Protein AF-A0A2N9GVS9-F1 (afdb_monomer)

Nearest PDB structures (foldseek):
  5kky-assembly1_B  TM=5.068E-01  e=8.838E-03  Streptococcus pneumoniae
  6ffy-assembly1_A-2  TM=4.088E-01  e=2.021E-02  Mus musculus
  6xn2-assembly2_B  TM=6.203E-01  e=4.981E-01  Xanthomonas citri pv. citri str. 306
  6fg9-assembly1_B  TM=3.687E-01  e=3.957E-02  Mus musculus
  3ol2-assembly1_A-2  TM=4.783E-01  e=5.655E+00  Homo sapiens

InterPro domains:
  IPR006527 F-box associated beta-propeller, type 1 [PF07734] (40-256)
  IPR017451 F-box associated beta-propeller domain [TIGR01640] (38-235)
  IPR050796 SCF complex F-box component [PTHR31672] (37-245)

Secondary structure (DSSP, 8-state):
--PPPP-----------HHHHHHHHHHS-TTTTTTTT-----PPPPPSS--SSS-EEEEEEEESSSTTEEEEEEEEEEE-STT-EEEEEEEEETTTTEEEEE---B--SS----EEEE--SPPEEETTEEEEEEEESS-EEEEEEETTT--EEEEEPPTTGGG--EEEEEEEEETTEEEEEEEEESSTT--SEEEEEEEESSTT-GGGEEEEEEEES--SEEEEE-TTS-EEEESSSEEEE-TTT--EEE-S-S--TTGGGTTT-------------

Solvent-accessible surface area (backbone atoms only — not comparable to full-atom values): 17073 Å² total; per-residue (Å²): 143,81,87,79,83,82,80,83,79,82,81,83,81,88,73,78,60,68,67,61,56,46,56,55,42,67,69,38,62,80,75,59,54,77,54,75,82,66,87,81,86,80,87,76,75,88,70,92,73,82,78,88,56,95,60,60,43,64,33,70,44,75,31,73,87,67,84,65,33,46,35,35,43,37,40,36,62,42,78,76,58,95,93,44,47,35,62,48,39,34,40,34,34,59,90,75,68,42,71,44,81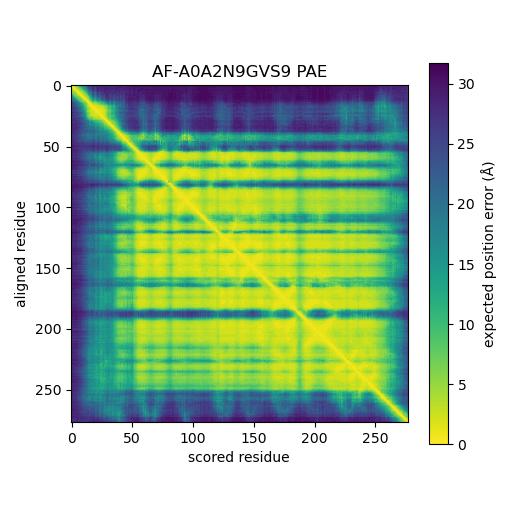,49,82,90,57,63,80,61,100,59,90,62,79,56,42,58,46,71,55,82,49,64,47,29,69,52,100,68,21,38,35,38,53,31,26,29,92,88,52,65,32,31,46,31,36,32,63,79,82,69,45,41,38,74,32,69,54,55,88,65,54,90,75,57,69,56,85,46,61,40,56,44,64,46,85,91,25,56,24,42,39,32,37,26,60,70,54,98,83,58,82,45,16,26,40,37,40,35,39,31,75,40,89,84,41,58,89,37,47,43,80,49,79,40,82,40,70,58,69,74,44,78,41,46,57,43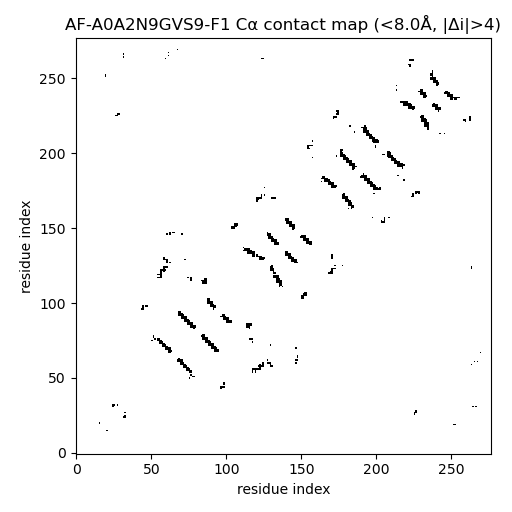,91,88,47,26,35,36,35,29,48,98,52,34,28,42,32,31,78,87,81,70,46,70,45,78,49,97,54,91,79,62,83,71,44,72,78,51,64,78,78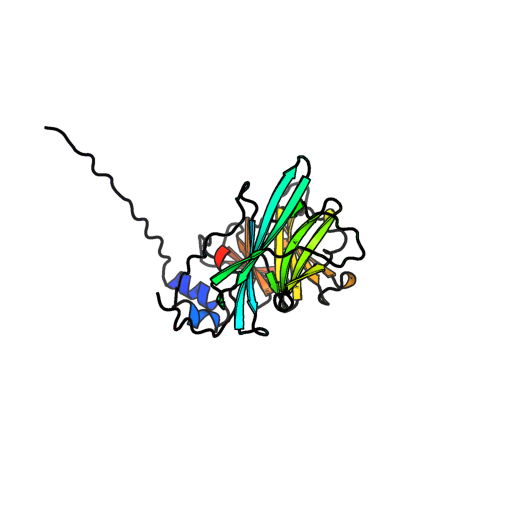,73,92,75,87,78,73,96,71,84,80,84,130

Sequence (277 aa):
MSHPREKSILFLSEHLPYDVVFDILTLLPVKSLIRFSIRKFKLLPPHHLTDVFDHVALGLAYNSQNNNDFKILRLTLVWEEEPRVSVEAEVYTLSTDSWRRVVISVESEHDIGSINYIYRSSCLFFNGALHFIVACWAYYFILSFDVNDERFREIMLPPNYLDEVGYSEHLVMIKGSLALIIFGKDDYYGITGVCKIWVMREYGVVESWTKTCVTTDWVREFYGCIDNGELLIKTTRLVSFDPESLKENVLAIEDAKWVGYTANSMESLVLLDEISL

Structure (mmCIF, N/CA/C/O backbone):
data_AF-A0A2N9GVS9-F1
#
_entry.id   AF-A0A2N9GVS9-F1
#
loop_
_atom_site.group_PDB
_atom_site.id
_atom_site.type_symbol
_atom_site.label_atom_id
_atom_site.label_alt_id
_atom_site.label_comp_id
_atom_site.label_asym_id
_atom_site.label_entity_id
_atom_site.label_seq_id
_atom_site.pdbx_PDB_ins_code
_atom_site.Cartn_x
_atom_site.Cartn_y
_atom_site.Cartn_z
_atom_site.occupancy
_atom_site.B_iso_or_equiv
_atom_site.auth_seq_id
_atom_site.auth_comp_id
_atom_site.auth_asym_id
_atom_site.auth_atom_id
_atom_site.pdbx_PDB_model_num
ATOM 1 N N . MET A 1 1 ? -56.940 22.238 -20.168 1.00 41.50 1 MET A N 1
ATOM 2 C CA . MET A 1 1 ? -55.652 22.224 -20.890 1.00 41.50 1 MET A CA 1
ATOM 3 C C . MET A 1 1 ? -54.570 22.674 -19.929 1.00 41.50 1 MET A C 1
ATOM 5 O O . MET A 1 1 ? -54.510 23.850 -19.605 1.00 41.50 1 MET A O 1
ATOM 9 N N . SER A 1 2 ? -53.780 21.729 -19.434 1.00 32.22 2 SER A N 1
ATOM 10 C CA . SER A 1 2 ? -52.546 21.962 -18.680 1.00 32.22 2 SER A CA 1
ATOM 11 C C . SER A 1 2 ? -51.790 20.630 -18.642 1.00 32.22 2 SER A C 1
ATOM 13 O O . SER A 1 2 ? -52.327 19.620 -18.199 1.00 32.22 2 SER A O 1
ATOM 15 N N . HIS A 1 3 ? -50.586 20.603 -19.212 1.00 35.88 3 HIS A N 1
ATOM 16 C CA . HIS A 1 3 ? -49.693 19.441 -19.192 1.00 35.88 3 HIS A CA 1
ATOM 17 C C . HIS A 1 3 ? -49.111 19.211 -17.792 1.00 35.88 3 HIS A C 1
ATOM 19 O O . HIS A 1 3 ? -48.685 20.179 -17.157 1.00 35.88 3 HIS A O 1
ATOM 25 N N . PRO A 1 4 ? -48.906 17.949 -17.389 1.00 31.22 4 PRO A N 1
ATOM 26 C CA . PRO A 1 4 ? -47.805 17.578 -16.518 1.00 31.22 4 PRO A CA 1
ATOM 27 C C . PRO A 1 4 ? -46.678 16.941 -17.343 1.00 31.22 4 PRO A C 1
ATOM 29 O O . PRO A 1 4 ? -46.905 16.081 -18.188 1.00 31.22 4 PRO A O 1
ATOM 32 N N . ARG A 1 5 ? -45.454 17.404 -17.085 1.00 33.69 5 ARG A N 1
ATOM 33 C CA . ARG A 1 5 ? -44.193 16.903 -17.644 1.00 33.69 5 ARG A CA 1
ATOM 34 C C . ARG A 1 5 ? -43.973 15.443 -17.238 1.00 33.69 5 ARG A C 1
ATOM 36 O O . ARG A 1 5 ? -43.877 15.161 -16.045 1.00 33.69 5 ARG A O 1
ATOM 43 N N . GLU A 1 6 ? -43.798 14.554 -18.209 1.00 30.75 6 GLU A N 1
ATOM 44 C CA . GLU A 1 6 ? -43.157 13.261 -17.976 1.00 30.75 6 GLU A CA 1
ATOM 45 C C . GLU A 1 6 ? -41.668 13.494 -17.686 1.00 30.75 6 GLU A C 1
ATOM 47 O O . GLU A 1 6 ? -40.930 14.044 -18.503 1.00 30.75 6 GLU A O 1
ATOM 52 N N . LYS A 1 7 ? -41.226 13.109 -16.485 1.00 30.88 7 LYS A N 1
ATOM 53 C CA . LYS A 1 7 ? -39.807 12.912 -16.186 1.00 30.88 7 LYS A CA 1
ATOM 54 C C . LYS A 1 7 ? -39.431 11.521 -16.685 1.00 30.88 7 LYS A C 1
ATOM 56 O O . LYS A 1 7 ? -39.772 10.525 -16.057 1.00 30.88 7 LYS A O 1
ATOM 61 N N . SER A 1 8 ? -38.720 11.467 -17.801 1.00 27.22 8 SER A N 1
ATOM 62 C CA . SER A 1 8 ? -38.015 10.277 -18.267 1.00 27.22 8 SER A CA 1
ATOM 63 C C . SER A 1 8 ? -36.889 9.929 -17.285 1.00 27.22 8 SER A C 1
ATOM 65 O O . SER A 1 8 ? -35.884 10.635 -17.209 1.00 27.22 8 SER A O 1
ATOM 67 N N . ILE A 1 9 ? -37.073 8.853 -16.516 1.00 28.16 9 ILE A N 1
ATOM 68 C CA . ILE A 1 9 ? -36.012 8.197 -15.745 1.00 28.16 9 ILE A CA 1
ATOM 69 C C . ILE A 1 9 ? -35.284 7.270 -16.722 1.00 28.16 9 ILE A C 1
ATOM 71 O O . ILE A 1 9 ? -35.801 6.219 -17.094 1.00 28.16 9 ILE A O 1
ATOM 75 N N . LEU A 1 10 ? -34.105 7.688 -17.179 1.00 26.48 10 LEU A N 1
ATOM 76 C CA . LEU A 1 10 ? -33.179 6.826 -17.908 1.00 26.48 10 LEU A CA 1
ATOM 77 C C . LEU A 1 10 ? -32.524 5.873 -16.899 1.00 26.48 10 LEU A C 1
ATOM 79 O O . LEU A 1 10 ? -31.688 6.290 -16.103 1.00 26.48 10 LEU A O 1
ATOM 83 N N . PHE A 1 11 ? -32.912 4.599 -16.929 1.00 27.61 11 PHE A N 1
ATOM 84 C CA . PHE A 1 11 ? -32.113 3.517 -16.359 1.00 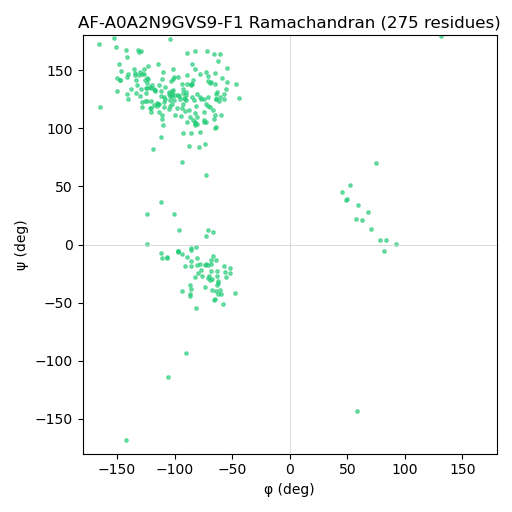27.61 11 PHE A CA 1
ATOM 85 C C . PHE A 1 11 ? -31.016 3.159 -17.370 1.00 27.61 11 PHE A C 1
ATOM 87 O O . PHE A 1 11 ? -31.310 2.608 -18.428 1.00 27.61 11 PHE A O 1
ATOM 94 N N . LEU A 1 12 ? -29.758 3.479 -17.063 1.00 26.52 12 LEU A N 1
ATOM 95 C CA . LEU A 1 12 ? -28.601 2.908 -17.755 1.00 26.52 12 LEU A CA 1
ATOM 96 C C . LEU A 1 12 ? -28.287 1.555 -17.106 1.00 26.52 12 LEU A C 1
ATOM 98 O O . LEU A 1 12 ? -27.806 1.498 -15.976 1.00 26.52 12 LEU A O 1
ATOM 102 N N . SER A 1 13 ? -28.591 0.459 -17.804 1.00 33.12 13 SER A N 1
ATOM 103 C CA . SER A 1 13 ? -28.074 -0.868 -17.471 1.00 33.12 13 SER A CA 1
ATOM 104 C C . SER A 1 13 ? -26.702 -1.046 -18.127 1.00 33.12 13 SER A C 1
ATOM 106 O O . SER A 1 13 ? -26.609 -1.415 -19.296 1.00 33.12 13 SER A O 1
ATOM 108 N N . GLU A 1 14 ? -25.628 -0.794 -17.385 1.00 37.16 14 GLU A N 1
ATOM 109 C CA . GLU A 1 14 ? -24.269 -1.161 -17.799 1.00 37.16 14 GLU A CA 1
ATOM 110 C C . GLU A 1 14 ? -23.984 -2.593 -17.337 1.00 37.16 14 GLU A C 1
ATOM 112 O O . GLU A 1 14 ? -23.485 -2.823 -16.239 1.00 37.16 14 GLU A O 1
ATOM 117 N N . HIS A 1 15 ? -24.394 -3.590 -18.119 1.00 41.56 15 HIS A N 1
ATOM 118 C CA . HIS A 1 15 ? -23.953 -4.972 -17.909 1.00 41.56 15 HIS A CA 1
ATOM 119 C C . HIS A 1 15 ? -23.003 -5.337 -19.048 1.00 41.56 15 HIS A C 1
ATOM 121 O O . HIS A 1 15 ? -23.363 -5.219 -20.219 1.00 41.56 15 HIS A O 1
ATOM 127 N N . LEU A 1 16 ? -21.780 -5.730 -18.687 1.00 42.22 16 LEU A N 1
ATOM 128 C CA . LEU A 1 16 ? -20.757 -6.171 -19.632 1.00 42.22 16 LEU A CA 1
ATOM 129 C C . LEU A 1 16 ? -21.191 -7.466 -20.340 1.00 42.22 16 LEU A C 1
ATOM 131 O O . LEU A 1 16 ? -21.860 -8.301 -19.721 1.00 42.22 16 LEU A O 1
ATOM 135 N N . PRO A 1 17 ? -20.787 -7.660 -21.606 1.00 43.38 17 PRO A N 1
ATOM 136 C CA . PRO A 1 17 ? -20.938 -8.932 -22.302 1.00 43.38 17 PRO A CA 1
ATOM 137 C C . PRO A 1 17 ? -20.312 -10.101 -21.511 1.00 43.38 17 PRO A C 1
ATOM 139 O O . PRO A 1 17 ? -19.270 -9.957 -20.869 1.00 43.38 17 PRO A O 1
ATOM 142 N N . TYR A 1 18 ? -20.986 -11.255 -21.509 1.00 38.25 18 TYR A N 1
ATOM 143 C CA . TYR A 1 18 ? -20.643 -12.424 -20.682 1.00 38.25 18 TYR A CA 1
ATOM 144 C C . TYR A 1 18 ? -19.262 -13.022 -20.978 1.00 38.25 18 TYR A C 1
ATOM 146 O O . TYR A 1 18 ? -18.617 -13.542 -20.074 1.00 38.25 18 TYR A O 1
ATOM 154 N N . ASP A 1 19 ? -18.828 -12.956 -22.230 1.00 37.94 19 ASP A N 1
ATOM 155 C CA . ASP A 1 19 ? -17.512 -13.363 -22.724 1.00 37.94 19 ASP A CA 1
ATOM 156 C C . ASP A 1 19 ? -16.388 -12.542 -22.087 1.00 37.94 19 ASP A C 1
ATOM 158 O O . ASP A 1 19 ? -15.414 -13.102 -21.594 1.00 37.94 19 ASP A O 1
ATOM 162 N N . VAL A 1 20 ? -16.587 -11.230 -21.964 1.00 43.22 20 VAL A N 1
ATOM 163 C CA . VAL A 1 20 ? -15.629 -10.327 -21.315 1.00 43.22 20 VAL A CA 1
ATOM 164 C C . VAL A 1 20 ? -15.501 -10.665 -19.828 1.00 43.22 20 VAL A C 1
ATOM 166 O O . VAL A 1 20 ? -14.394 -10.818 -19.316 1.00 43.22 20 VAL A O 1
ATOM 169 N N . VAL A 1 21 ? -16.635 -10.846 -19.138 1.00 42.97 21 VAL A N 1
ATOM 170 C CA . VAL A 1 21 ? -16.684 -11.258 -17.720 1.00 42.97 21 VAL A CA 1
ATOM 171 C C . VAL A 1 21 ? -16.015 -12.618 -17.513 1.00 42.97 21 VAL A C 1
ATOM 173 O O . VAL A 1 21 ? -15.322 -12.815 -16.519 1.00 42.97 21 VAL A O 1
ATOM 176 N N . PHE A 1 22 ? -16.199 -13.550 -18.443 1.00 40.62 22 PHE A N 1
ATOM 177 C CA . PHE A 1 22 ? -15.591 -14.872 -18.380 1.00 40.62 22 PHE A CA 1
ATOM 178 C C . PHE A 1 22 ? -14.065 -14.798 -18.504 1.00 40.62 22 PHE A C 1
ATOM 180 O O . PHE A 1 22 ? -13.373 -15.338 -17.643 1.00 40.62 22 PHE A O 1
ATOM 187 N N . ASP A 1 23 ? -13.542 -14.050 -19.477 1.00 43.09 23 ASP A N 1
ATOM 188 C CA . ASP A 1 23 ? -12.097 -13.878 -19.675 1.00 43.09 23 ASP A CA 1
ATOM 189 C C . ASP A 1 23 ? -11.422 -13.252 -18.442 1.00 43.09 23 ASP A C 1
ATOM 191 O O . ASP A 1 23 ? -10.398 -13.743 -17.969 1.00 43.09 23 ASP A O 1
ATOM 195 N N . ILE A 1 24 ? -12.051 -12.242 -17.834 1.00 47.16 24 ILE A N 1
ATOM 196 C CA . ILE A 1 24 ? -11.606 -11.626 -16.572 1.00 47.16 24 ILE A CA 1
ATOM 197 C C . ILE A 1 24 ? -11.523 -12.653 -15.449 1.00 47.16 24 ILE A C 1
ATOM 199 O O . ILE A 1 24 ? -10.525 -12.732 -14.735 1.00 47.16 24 ILE A O 1
ATOM 203 N N . LEU A 1 25 ? -12.599 -13.415 -15.256 1.00 42.94 25 LEU A N 1
ATOM 204 C CA . LEU A 1 25 ? -12.673 -14.359 -14.154 1.00 42.94 25 LEU A CA 1
ATOM 205 C C . LEU A 1 25 ? -11.666 -15.502 -14.343 1.00 42.94 25 LEU A C 1
ATOM 207 O O . LEU A 1 25 ? -11.147 -16.007 -13.355 1.00 42.94 25 LEU A O 1
ATOM 211 N N . THR A 1 26 ? -11.328 -15.862 -15.585 1.00 42.22 26 THR A N 1
ATOM 212 C CA . THR A 1 26 ? -10.288 -16.861 -15.887 1.00 42.22 26 THR A CA 1
ATOM 213 C C . THR A 1 26 ? -8.853 -16.385 -15.667 1.00 42.22 26 THR A C 1
ATOM 215 O O . THR A 1 26 ? -7.964 -17.226 -15.542 1.00 42.22 26 THR A O 1
ATOM 218 N N . LEU A 1 27 ? -8.620 -15.071 -15.582 1.00 42.88 27 LEU A N 1
ATOM 219 C CA . LEU A 1 27 ? -7.319 -14.483 -15.234 1.00 42.88 27 LEU A CA 1
ATOM 220 C C . LEU A 1 27 ? -7.104 -14.366 -13.719 1.00 42.88 27 LEU A C 1
ATOM 222 O O . LEU A 1 27 ? -5.980 -14.157 -13.268 1.00 42.88 27 LEU A O 1
ATOM 226 N N . LEU A 1 28 ? -8.170 -14.507 -12.930 1.00 42.25 28 LEU A N 1
ATOM 227 C CA . LEU A 1 28 ? -8.081 -14.651 -11.483 1.00 42.25 28 LEU A CA 1
ATOM 228 C C . LEU A 1 28 ? -7.775 -16.119 -11.138 1.00 42.25 28 LEU A C 1
ATOM 230 O O . LEU A 1 28 ? -8.196 -17.018 -11.874 1.00 42.25 28 LEU A O 1
ATOM 234 N N . PRO A 1 29 ? -7.095 -16.408 -10.013 1.00 44.28 29 PRO A N 1
ATOM 235 C CA . PRO A 1 29 ? -6.919 -17.779 -9.544 1.00 44.28 29 PRO A CA 1
ATOM 236 C C . PRO A 1 29 ? -8.244 -18.549 -9.588 1.00 44.28 29 PRO A C 1
ATOM 238 O O . PRO A 1 29 ? -9.285 -18.032 -9.187 1.00 44.28 29 PRO A O 1
ATOM 241 N N . VAL A 1 30 ? -8.214 -19.811 -10.033 1.00 35.88 30 VAL A N 1
ATOM 242 C CA . VAL A 1 30 ? -9.394 -20.684 -10.260 1.00 35.88 30 VAL A CA 1
ATOM 243 C C . VAL A 1 30 ? -10.340 -20.771 -9.044 1.00 35.88 30 VAL A C 1
ATOM 245 O O . VAL A 1 30 ? -11.521 -21.088 -9.174 1.00 35.88 30 VAL A O 1
ATOM 248 N N . LYS A 1 31 ? -9.852 -20.438 -7.847 1.00 36.09 31 LYS A N 1
ATOM 249 C CA . LYS A 1 31 ? -10.633 -20.367 -6.607 1.00 36.09 31 LYS A CA 1
ATOM 250 C C . LYS A 1 31 ? -11.466 -19.082 -6.452 1.00 36.09 31 LYS A C 1
ATOM 252 O O . LYS A 1 31 ? -12.515 -19.128 -5.810 1.00 36.09 31 LYS A O 1
ATOM 257 N N . SER A 1 32 ? -11.084 -17.976 -7.094 1.00 35.25 32 SER A N 1
ATOM 258 C CA . SER A 1 32 ? -11.844 -16.714 -7.145 1.00 35.25 32 SER A CA 1
ATOM 259 C C . SER A 1 32 ? -13.107 -16.818 -8.018 1.00 35.25 32 SER A C 1
ATOM 261 O O . SER A 1 32 ? -14.123 -16.183 -7.730 1.00 35.25 32 SER A O 1
ATOM 263 N N . LEU A 1 33 ? -13.083 -17.685 -9.038 1.00 34.69 33 LEU A N 1
ATOM 264 C CA . LEU A 1 33 ? -14.179 -17.943 -9.987 1.00 34.69 33 LEU A CA 1
ATOM 265 C C . LEU A 1 33 ? -15.444 -18.534 -9.347 1.00 34.69 33 LEU A C 1
ATOM 267 O O . LEU A 1 33 ? -16.558 -18.199 -9.746 1.00 34.69 33 LEU A O 1
ATOM 271 N N . ILE A 1 34 ? -15.300 -19.382 -8.325 1.00 35.22 34 ILE A N 1
ATOM 272 C CA . ILE A 1 34 ? -16.440 -20.059 -7.678 1.00 35.22 34 ILE A CA 1
ATOM 273 C C . ILE A 1 34 ? -17.271 -19.077 -6.822 1.00 35.22 34 ILE A C 1
ATOM 275 O O . ILE A 1 34 ? -18.432 -19.343 -6.511 1.00 35.22 34 ILE A O 1
ATOM 279 N N . ARG A 1 35 ? -16.726 -17.900 -6.478 1.00 37.47 35 ARG A N 1
ATOM 280 C CA . ARG A 1 35 ? -17.302 -16.997 -5.466 1.00 37.47 35 ARG A CA 1
ATOM 281 C C . ARG A 1 35 ? -17.968 -15.732 -6.016 1.00 37.47 35 ARG A C 1
ATOM 283 O O . ARG A 1 35 ? -18.716 -15.085 -5.286 1.00 37.47 35 ARG A O 1
ATOM 290 N N . PHE A 1 36 ? -17.792 -15.415 -7.301 1.00 37.41 36 PHE A N 1
ATOM 291 C CA . PHE A 1 36 ? -18.414 -14.235 -7.929 1.00 37.41 36 PHE A CA 1
ATOM 292 C C . PHE A 1 36 ? -19.955 -14.315 -8.019 1.00 37.41 36 PHE A C 1
ATOM 294 O O . PHE A 1 36 ? -20.619 -13.320 -8.306 1.00 37.41 36 PHE A O 1
ATOM 301 N N . SER A 1 37 ? -20.537 -15.486 -7.729 1.00 38.50 37 SER A N 1
ATOM 302 C CA . SER A 1 37 ? -21.985 -15.737 -7.781 1.00 38.50 37 SER A CA 1
ATOM 303 C C . SER A 1 37 ? -22.756 -15.359 -6.504 1.00 38.50 37 SER A C 1
ATOM 305 O O . SER A 1 37 ? -23.980 -15.455 -6.499 1.00 38.50 37 SER A O 1
ATOM 307 N N . ILE A 1 38 ? -22.096 -14.904 -5.426 1.00 42.09 38 ILE A N 1
ATOM 308 C CA . ILE A 1 38 ? -22.776 -14.495 -4.180 1.00 42.09 38 ILE A CA 1
ATOM 309 C C . ILE A 1 38 ? -22.486 -13.018 -3.896 1.00 42.09 38 ILE A C 1
ATOM 311 O O . ILE A 1 38 ? -21.615 -12.668 -3.103 1.00 42.09 38 ILE A O 1
ATOM 315 N N . ARG A 1 39 ? -23.235 -12.120 -4.541 1.00 46.75 39 ARG A N 1
ATOM 316 C CA . ARG A 1 39 ? -23.214 -10.686 -4.213 1.00 46.75 39 ARG A CA 1
ATOM 317 C C . ARG A 1 39 ? -24.069 -10.423 -2.967 1.00 46.75 39 ARG A C 1
ATOM 319 O O . ARG A 1 39 ? -25.240 -10.074 -3.085 1.00 46.75 39 ARG A O 1
ATOM 326 N N . LYS A 1 40 ? -23.503 -10.606 -1.771 1.00 49.03 40 LYS A N 1
ATOM 327 C CA . LYS A 1 40 ? -24.072 -10.069 -0.520 1.00 49.03 40 LYS A CA 1
ATOM 328 C C . LYS A 1 40 ? -23.412 -8.715 -0.240 1.00 49.03 40 LYS A C 1
ATOM 330 O O . LYS A 1 40 ? -22.201 -8.649 -0.062 1.00 49.03 40 LYS A O 1
ATOM 335 N N . PHE A 1 41 ? -24.204 -7.646 -0.217 1.00 52.50 41 PHE A N 1
ATOM 336 C CA . PHE A 1 41 ? -23.753 -6.304 0.155 1.00 52.50 41 PHE A CA 1
ATOM 337 C C . PHE A 1 41 ? -24.202 -6.012 1.588 1.00 52.50 41 PHE A C 1
ATOM 339 O O . PHE A 1 41 ? -25.376 -6.198 1.904 1.00 52.50 41 PHE A O 1
ATOM 346 N N . LYS A 1 42 ? -23.285 -5.555 2.447 1.00 54.09 42 LYS A N 1
ATOM 347 C CA . LYS A 1 42 ? -23.600 -5.071 3.797 1.00 54.09 42 LYS A CA 1
ATOM 348 C C . LYS A 1 42 ? -23.359 -3.566 3.852 1.00 54.09 42 LYS A C 1
ATOM 350 O O . LYS A 1 42 ? -22.278 -3.106 3.493 1.00 54.09 42 LYS A O 1
ATOM 355 N N . LEU A 1 43 ? -24.362 -2.816 4.304 1.00 64.31 43 LEU A N 1
ATOM 356 C CA . LEU A 1 43 ? -24.180 -1.415 4.665 1.00 64.31 43 LEU A CA 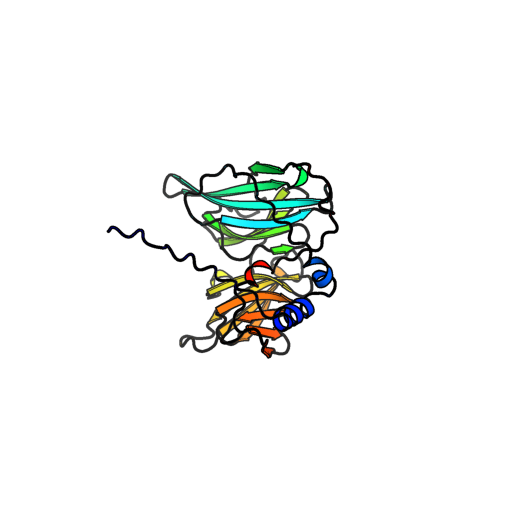1
ATOM 357 C C . LEU A 1 43 ? -23.514 -1.365 6.043 1.00 64.31 43 LEU A C 1
ATOM 359 O O . LEU A 1 43 ? -23.996 -2.002 6.978 1.00 64.31 43 LEU A O 1
ATOM 363 N N . LEU A 1 44 ? -22.400 -0.645 6.154 1.00 66.06 44 LEU A N 1
ATOM 364 C CA . LEU A 1 44 ? -21.711 -0.467 7.430 1.00 66.06 44 LEU A CA 1
ATOM 365 C C . LEU A 1 44 ? -22.442 0.583 8.282 1.00 66.06 44 LEU A C 1
ATOM 367 O O . LEU A 1 44 ? -22.994 1.536 7.720 1.00 66.06 44 LEU A O 1
ATOM 371 N N . PRO A 1 45 ? -22.446 0.441 9.620 1.00 63.53 45 PRO A N 1
ATOM 372 C CA . PRO A 1 45 ? -23.007 1.455 10.500 1.00 63.53 45 PRO A CA 1
ATOM 373 C C . PRO A 1 45 ? -22.246 2.787 10.363 1.00 63.53 45 PRO A C 1
ATOM 375 O O . PRO A 1 45 ? -21.079 2.791 9.946 1.00 63.53 45 PRO A O 1
ATOM 378 N N . PRO A 1 46 ? -22.881 3.917 10.732 1.00 63.16 46 PRO A N 1
ATOM 379 C CA . PRO A 1 46 ? -22.218 5.216 10.763 1.00 63.16 46 PRO A CA 1
ATOM 380 C C . PRO A 1 46 ? -20.965 5.159 11.646 1.00 63.16 46 PRO A C 1
ATOM 382 O O . PRO A 1 46 ? -21.006 4.613 12.749 1.00 63.16 46 PRO A O 1
ATOM 385 N N . HIS A 1 47 ? -19.860 5.711 11.155 1.00 64.12 47 HIS A N 1
ATOM 386 C CA . HIS A 1 47 ? -18.619 5.858 11.916 1.00 64.12 47 HIS A CA 1
ATOM 387 C C . HIS A 1 47 ? -18.677 7.113 12.803 1.00 64.12 47 HIS A C 1
ATOM 389 O O . HIS A 1 47 ? -19.580 7.942 12.661 1.00 64.12 47 HIS A O 1
ATOM 395 N N . HIS A 1 48 ? -17.747 7.248 13.751 1.00 57.47 48 HIS A N 1
ATOM 396 C CA . HIS A 1 48 ? -17.829 8.287 14.783 1.00 57.47 48 HIS A CA 1
ATOM 397 C C . HIS A 1 48 ? -17.167 9.613 14.390 1.00 57.47 48 HIS A C 1
ATOM 399 O O . HIS A 1 48 ? -17.332 10.603 15.102 1.00 57.47 48 HIS A O 1
ATOM 405 N N . LEU A 1 49 ? -16.416 9.642 13.287 1.00 58.47 49 LEU A N 1
ATOM 406 C CA . LEU A 1 49 ? -15.653 10.811 12.856 1.00 58.47 49 LEU A CA 1
ATOM 407 C C . LEU A 1 49 ? -16.414 11.629 11.812 1.00 58.47 49 LEU A C 1
ATOM 409 O O . LEU A 1 49 ? -16.884 11.103 10.810 1.00 58.47 49 LEU A O 1
ATOM 413 N N . THR A 1 50 ? -16.532 12.936 12.042 1.00 51.94 50 THR A N 1
ATOM 414 C CA . THR A 1 50 ? -17.070 13.877 11.056 1.00 51.94 50 THR A CA 1
ATOM 415 C C . THR A 1 50 ? -16.036 14.113 9.959 1.00 51.94 50 THR A C 1
ATOM 417 O O . THR A 1 50 ? -14.989 14.700 10.228 1.00 51.94 50 THR A O 1
ATOM 420 N N . ASP A 1 51 ? -16.333 13.677 8.732 1.00 52.28 51 ASP A N 1
ATOM 421 C CA . ASP A 1 51 ? -15.512 13.947 7.547 1.00 52.28 51 ASP A CA 1
ATOM 422 C C . ASP A 1 51 ? -15.495 15.451 7.250 1.00 52.28 51 ASP A C 1
ATOM 424 O O . ASP A 1 51 ? -16.445 16.009 6.701 1.00 52.28 51 ASP A O 1
ATOM 428 N N . VAL A 1 52 ? -14.411 16.129 7.630 1.00 48.44 52 VAL A N 1
ATOM 429 C CA . VAL A 1 52 ? -14.189 17.532 7.245 1.00 48.44 52 VAL A CA 1
ATOM 430 C C . VAL A 1 52 ? -13.517 17.609 5.857 1.00 48.44 52 VAL A C 1
ATOM 432 O O . VAL A 1 52 ? -13.632 18.632 5.188 1.00 48.44 52 VAL A O 1
ATOM 435 N N . PHE A 1 53 ? -12.896 16.513 5.377 1.00 53.31 53 PHE A N 1
ATOM 436 C CA . PHE A 1 53 ? -12.328 16.348 4.025 1.00 53.31 53 PHE A CA 1
ATOM 437 C C . PHE A 1 53 ? -12.405 14.894 3.504 1.00 53.31 53 PHE A C 1
ATOM 439 O O . PHE A 1 53 ? -12.353 13.950 4.283 1.00 53.31 53 PHE A O 1
ATOM 446 N N . ASP A 1 54 ? -12.396 14.722 2.172 1.00 55.59 54 ASP A N 1
ATOM 447 C CA . ASP A 1 54 ? -12.427 13.445 1.419 1.00 55.59 54 ASP A CA 1
ATOM 448 C C . ASP A 1 54 ? -11.169 12.537 1.566 1.00 55.59 54 ASP A C 1
ATOM 450 O O . ASP A 1 54 ? -10.982 11.585 0.795 1.00 55.59 54 ASP A O 1
ATOM 454 N N . HIS A 1 55 ? -10.248 12.814 2.497 1.00 71.44 55 HIS A N 1
ATOM 455 C CA . HIS A 1 55 ? -8.973 12.087 2.624 1.00 71.44 55 HIS A CA 1
ATOM 456 C C . HIS A 1 55 ? -9.063 10.931 3.627 1.00 71.44 55 HIS A C 1
ATOM 458 O O . HIS A 1 55 ? -8.490 10.963 4.716 1.00 71.44 55 HIS A O 1
ATOM 464 N N . VAL A 1 56 ? -9.786 9.894 3.210 1.00 79.50 56 VAL A N 1
ATOM 465 C CA . VAL A 1 56 ? -9.951 8.633 3.938 1.00 79.50 56 VAL A CA 1
ATOM 466 C C . VAL A 1 56 ? -9.170 7.533 3.225 1.00 79.50 56 VAL A C 1
ATOM 468 O O . VAL A 1 56 ? -9.255 7.405 2.003 1.00 79.50 56 VAL A O 1
ATOM 471 N N . ALA A 1 57 ? -8.451 6.712 3.987 1.00 85.62 57 ALA A N 1
ATOM 472 C CA . ALA A 1 57 ? -7.918 5.444 3.502 1.00 85.62 57 ALA A CA 1
ATOM 473 C C . ALA A 1 57 ? -8.594 4.282 4.231 1.00 85.62 57 ALA A C 1
ATOM 475 O O . ALA A 1 57 ? -8.800 4.322 5.445 1.00 85.62 57 ALA A O 1
ATOM 476 N N . LEU A 1 58 ? -8.948 3.245 3.474 1.00 86.88 58 LEU A N 1
ATOM 477 C CA . LEU A 1 58 ? -9.605 2.047 3.983 1.00 86.88 58 LEU A CA 1
ATOM 478 C C . LEU A 1 58 ? -8.756 0.821 3.662 1.00 86.88 58 LEU A C 1
ATOM 480 O O . LEU A 1 58 ? -8.285 0.658 2.537 1.00 86.88 58 LEU A O 1
ATOM 484 N N . GLY A 1 59 ? -8.606 -0.055 4.646 1.00 87.62 59 GLY A N 1
ATOM 485 C CA . GLY A 1 59 ? -8.006 -1.372 4.487 1.00 87.62 59 GLY A CA 1
ATOM 486 C C . GLY A 1 59 ? -8.961 -2.444 4.985 1.00 87.62 59 GLY A C 1
ATOM 487 O O . GLY A 1 59 ? -9.488 -2.328 6.087 1.00 87.62 59 GLY A O 1
ATOM 488 N N . LEU A 1 60 ? -9.188 -3.481 4.181 1.00 85.69 60 LEU A N 1
ATOM 489 C CA . LEU A 1 60 ? -9.996 -4.641 4.552 1.00 85.69 60 LEU A CA 1
ATOM 490 C C . LEU A 1 60 ? -9.075 -5.823 4.835 1.00 85.69 60 LEU A C 1
ATOM 492 O O . LEU A 1 60 ? -8.244 -6.179 4.001 1.00 85.69 60 LEU A O 1
ATOM 496 N N . ALA A 1 61 ? -9.270 -6.458 5.982 1.00 86.88 61 ALA A N 1
ATOM 497 C CA . ALA A 1 61 ? -8.531 -7.639 6.383 1.00 86.88 61 ALA A CA 1
ATOM 498 C C . ALA A 1 61 ? -9.458 -8.756 6.848 1.00 86.88 61 ALA A C 1
ATOM 500 O O . ALA A 1 61 ? -10.500 -8.512 7.459 1.00 86.88 61 ALA A O 1
ATOM 501 N N . TYR A 1 62 ? -9.024 -9.991 6.619 1.00 81.25 62 TYR A N 1
ATOM 502 C CA . TYR A 1 62 ? -9.577 -11.165 7.274 1.00 81.25 62 TYR A CA 1
ATOM 503 C C . TYR A 1 62 ? -8.600 -11.620 8.357 1.00 81.25 62 TYR A C 1
ATOM 505 O O . TYR A 1 62 ? -7.448 -11.954 8.075 1.00 81.25 62 TYR A O 1
ATOM 513 N N . ASN A 1 63 ? -9.060 -11.621 9.601 1.00 80.00 63 ASN A N 1
ATOM 514 C CA . ASN A 1 63 ? -8.315 -12.119 10.741 1.00 80.00 63 ASN A CA 1
ATOM 515 C C . ASN A 1 63 ? -8.662 -13.590 10.976 1.00 80.00 63 ASN A C 1
ATOM 517 O O . ASN A 1 63 ? -9.647 -13.915 11.638 1.00 80.00 63 ASN A O 1
ATOM 521 N N . SER A 1 64 ? -7.833 -14.482 10.442 1.00 76.06 64 SER A N 1
ATOM 522 C CA . SER A 1 64 ? -7.999 -15.928 10.606 1.00 76.06 64 SER A CA 1
ATOM 523 C C . SER A 1 64 ? -7.560 -16.453 11.977 1.00 76.06 64 SER A C 1
ATOM 525 O O . SER A 1 64 ? -8.003 -17.524 12.384 1.00 76.06 64 SER A O 1
ATOM 527 N N . GLN A 1 65 ? -6.698 -15.732 12.701 1.00 74.88 65 GLN A N 1
ATOM 528 C CA . GLN A 1 65 ? -6.117 -16.213 13.960 1.00 74.88 65 GLN A CA 1
ATOM 529 C C . GLN A 1 65 ? -7.016 -15.922 15.169 1.00 74.88 65 GLN A C 1
ATOM 531 O O . GLN A 1 65 ? -7.152 -16.771 16.046 1.00 74.88 65 GLN A O 1
ATOM 536 N N . ASN A 1 66 ? -7.674 -14.761 15.192 1.00 68.31 66 ASN A N 1
ATOM 537 C CA . ASN A 1 66 ? -8.576 -14.341 16.262 1.00 68.31 66 ASN A CA 1
ATOM 538 C C . ASN A 1 66 ? -10.021 -14.305 15.747 1.00 68.31 66 ASN A C 1
ATOM 540 O O . ASN A 1 66 ? -10.486 -13.288 15.238 1.00 68.31 66 ASN A O 1
ATOM 544 N N . ASN A 1 67 ? -10.734 -15.420 15.926 1.00 68.12 67 ASN A N 1
ATOM 545 C CA . ASN A 1 67 ? -12.174 -15.585 15.676 1.00 68.12 67 ASN A CA 1
ATOM 546 C C . ASN A 1 67 ? -12.647 -15.590 14.211 1.00 68.12 67 ASN A C 1
ATOM 548 O O . ASN A 1 67 ? -13.856 -15.554 13.997 1.00 68.12 67 ASN A O 1
ATOM 552 N N . ASN A 1 68 ? -11.756 -15.725 13.218 1.00 79.25 68 ASN A N 1
ATOM 553 C CA . ASN A 1 68 ? -12.144 -15.802 11.798 1.00 79.25 68 ASN A CA 1
ATOM 554 C C . ASN A 1 68 ? -13.055 -14.635 11.378 1.00 79.25 68 ASN A C 1
ATOM 556 O O . ASN A 1 68 ? -14.134 -14.839 10.821 1.00 79.25 68 ASN A O 1
ATOM 560 N N . ASP A 1 69 ? -12.627 -13.410 11.673 1.00 83.31 69 ASP A N 1
ATOM 561 C CA . ASP A 1 69 ? -13.462 -12.221 11.528 1.00 83.31 69 ASP A CA 1
ATOM 562 C C . ASP A 1 69 ? -12.942 -11.263 10.453 1.00 83.31 69 ASP A C 1
ATOM 564 O O . ASP A 1 69 ? -11.752 -11.230 10.139 1.00 83.31 69 ASP A O 1
ATOM 568 N N . PHE A 1 70 ? -13.833 -10.449 9.895 1.00 85.00 70 PHE A N 1
ATOM 569 C CA . PHE A 1 70 ? -13.448 -9.359 9.008 1.00 85.00 70 PHE A CA 1
ATOM 570 C C . PHE A 1 70 ? -13.275 -8.071 9.795 1.00 85.00 70 PHE A C 1
ATOM 572 O O . PHE A 1 70 ? -14.133 -7.686 10.591 1.00 85.00 70 PHE A O 1
ATOM 579 N N . LYS A 1 71 ? -12.177 -7.373 9.514 1.00 88.25 71 LYS A N 1
ATOM 580 C CA . LYS A 1 71 ? -11.911 -6.048 10.060 1.00 88.25 71 LYS A CA 1
ATOM 581 C C . LYS A 1 71 ? -11.695 -5.043 8.944 1.00 88.25 71 LYS A C 1
ATOM 583 O O . LYS A 1 71 ? -11.076 -5.361 7.928 1.00 88.25 71 LYS A O 1
ATOM 588 N N . ILE A 1 72 ? -12.184 -3.827 9.150 1.00 89.06 72 ILE A N 1
ATOM 589 C CA . ILE A 1 72 ? -11.885 -2.691 8.277 1.00 89.06 72 ILE A CA 1
ATOM 590 C C . ILE A 1 72 ? -11.163 -1.654 9.117 1.00 89.06 72 ILE A C 1
ATOM 592 O O . ILE A 1 72 ? -11.719 -1.174 10.099 1.00 89.06 72 ILE A O 1
ATOM 596 N N . LEU A 1 73 ? -9.939 -1.313 8.731 1.00 92.25 73 LEU A N 1
ATOM 597 C CA . LEU A 1 73 ? -9.244 -0.157 9.276 1.00 92.25 73 LEU A CA 1
ATOM 598 C C . LEU A 1 73 ? -9.577 1.058 8.416 1.00 92.25 73 LEU A C 1
ATOM 600 O O . LEU A 1 73 ? -9.421 1.025 7.194 1.00 92.25 73 LEU A O 1
ATOM 604 N N . ARG A 1 74 ? -10.011 2.126 9.071 1.00 90.38 74 ARG A N 1
ATOM 605 C CA . ARG A 1 74 ? -10.255 3.437 8.485 1.00 90.38 74 ARG A CA 1
ATOM 606 C C . ARG A 1 74 ? -9.255 4.420 9.069 1.00 90.38 74 ARG A C 1
ATOM 608 O O . ARG A 1 74 ? -9.232 4.607 10.280 1.00 90.38 74 ARG A O 1
ATOM 615 N N . LEU A 1 75 ? -8.451 5.036 8.209 1.00 89.88 75 LEU A N 1
ATOM 616 C CA . LEU A 1 75 ? -7.572 6.151 8.551 1.00 89.88 75 LEU A CA 1
ATOM 617 C C . LEU A 1 75 ? -8.186 7.435 8.003 1.00 89.88 75 LEU A C 1
ATOM 619 O O . LEU A 1 75 ? -8.613 7.474 6.848 1.00 89.88 75 LEU A O 1
ATOM 623 N N . THR A 1 76 ? -8.269 8.474 8.825 1.00 87.06 76 THR A N 1
ATOM 624 C CA . THR A 1 76 ? -8.887 9.751 8.452 1.00 87.06 76 THR A CA 1
ATOM 625 C C . THR A 1 76 ? -8.008 10.903 8.871 1.00 87.06 76 THR A C 1
ATOM 627 O O . THR A 1 76 ? -7.560 10.969 10.011 1.00 87.06 76 THR A O 1
ATOM 630 N N . LEU A 1 77 ? -7.771 11.808 7.929 1.00 85.50 77 LEU A N 1
ATOM 631 C CA . LEU A 1 77 ? -7.082 13.058 8.188 1.00 85.50 77 LEU A CA 1
ATOM 632 C C . LEU A 1 77 ? -8.016 14.019 8.943 1.00 85.50 77 LEU A C 1
ATOM 634 O O . LEU A 1 77 ? -9.117 14.304 8.470 1.00 85.50 77 LEU A O 1
ATOM 638 N N . VAL A 1 78 ? -7.581 14.528 10.093 1.00 82.62 78 VAL A N 1
ATOM 639 C CA . VAL A 1 78 ? -8.363 15.418 10.961 1.00 82.62 78 VAL A CA 1
ATOM 640 C C . VAL A 1 78 ? -7.595 16.715 11.206 1.00 82.62 78 VAL A C 1
ATOM 642 O O . VAL A 1 78 ? -6.380 16.716 11.400 1.00 82.62 78 VAL A O 1
ATOM 645 N N . TRP A 1 79 ? -8.319 17.834 11.178 1.00 76.38 79 TRP A N 1
ATOM 646 C CA . TRP A 1 79 ? -7.790 19.145 11.545 1.00 76.38 79 TRP A CA 1
ATOM 647 C C . TRP A 1 79 ? -8.001 19.364 13.034 1.00 76.38 79 TRP A C 1
ATOM 649 O O . TRP A 1 79 ? -9.131 19.278 13.513 1.00 76.38 79 TRP A O 1
ATOM 659 N N . GLU A 1 80 ? -6.919 19.646 13.750 1.00 70.81 80 GLU A N 1
ATOM 660 C CA . GLU A 1 80 ? -6.999 20.037 15.154 1.00 70.81 80 GLU A CA 1
ATOM 661 C C . GLU A 1 80 ? -7.118 21.567 15.232 1.00 70.81 80 GLU A C 1
ATOM 663 O O . GLU A 1 80 ? -8.205 22.123 15.088 1.00 70.81 80 GLU A O 1
ATOM 668 N N . GLU A 1 81 ? -5.987 22.259 15.372 1.00 68.62 81 GLU A N 1
ATOM 669 C CA . GLU A 1 81 ? -5.867 23.717 15.336 1.00 68.62 81 GLU A CA 1
ATOM 670 C C . GLU A 1 81 ? -4.736 24.090 14.366 1.00 68.62 81 GLU A C 1
ATOM 672 O O . GLU A 1 81 ? -3.630 23.558 14.470 1.00 68.62 81 GLU A O 1
ATOM 677 N N . GLU A 1 82 ? -5.007 24.983 13.408 1.00 54.59 82 GLU A N 1
ATOM 678 C CA . GLU A 1 82 ? -4.043 25.471 12.405 1.00 54.59 82 GLU A CA 1
ATOM 679 C C . GLU A 1 82 ? -2.669 25.797 13.033 1.00 54.59 82 GLU A C 1
ATOM 681 O O . GLU A 1 82 ? -2.610 26.583 13.985 1.00 54.59 82 GLU A O 1
ATOM 686 N N . PRO A 1 83 ? -1.546 25.234 12.536 1.00 57.62 83 PRO A N 1
ATOM 687 C CA . PRO A 1 83 ? -1.363 24.466 11.297 1.00 57.62 83 PRO A CA 1
ATOM 688 C C . PRO A 1 83 ? -1.322 22.931 11.504 1.00 57.62 83 PRO A C 1
ATOM 690 O O . PRO A 1 83 ? -0.651 22.225 10.749 1.00 57.62 83 PRO A O 1
ATOM 693 N N . ARG A 1 84 ? -1.946 22.389 12.560 1.00 68.44 84 ARG A N 1
ATOM 694 C CA . ARG A 1 84 ? -1.829 20.968 12.928 1.00 68.44 84 ARG A CA 1
ATOM 695 C C . ARG A 1 84 ? -2.902 20.102 12.277 1.00 68.44 84 ARG A C 1
ATOM 697 O O . ARG A 1 84 ? -4.102 20.308 12.453 1.00 68.44 84 ARG A O 1
ATOM 704 N N . VAL A 1 85 ? -2.418 19.084 11.579 1.00 79.19 85 VAL A N 1
ATOM 705 C CA . VAL A 1 85 ? -3.201 17.994 11.006 1.00 79.19 85 VAL A CA 1
ATOM 706 C C . VAL A 1 85 ? -2.703 16.697 11.628 1.00 79.19 85 VAL A C 1
ATOM 708 O O . VAL A 1 85 ? -1.490 16.510 11.763 1.00 79.19 85 VAL A O 1
ATOM 711 N N . SER A 1 86 ? -3.627 15.820 12.000 1.00 85.62 86 SER A N 1
ATOM 712 C CA . SER A 1 86 ? -3.330 14.486 12.515 1.00 85.62 86 SER A CA 1
ATOM 713 C C . SER A 1 86 ? -4.128 13.421 11.763 1.00 85.62 86 SER A C 1
ATOM 715 O O . SER A 1 86 ? -5.039 13.722 10.988 1.00 85.62 86 SER A O 1
ATOM 717 N N . VAL A 1 87 ? -3.754 12.156 11.947 1.00 88.12 87 VAL A N 1
ATOM 718 C CA . VAL A 1 87 ? -4.509 11.013 11.433 1.00 88.12 87 VAL A CA 1
ATOM 719 C C . VAL A 1 87 ? -5.154 10.284 12.598 1.00 88.12 87 VAL A C 1
ATOM 721 O O . VAL A 1 87 ? -4.481 9.873 13.541 1.00 88.12 87 VAL A O 1
ATOM 724 N N . GLU A 1 88 ? -6.461 10.087 12.501 1.00 90.44 88 GLU A N 1
ATOM 725 C CA . GLU A 1 88 ? -7.219 9.239 13.408 1.00 90.44 88 GLU A CA 1
ATOM 726 C C . GLU A 1 88 ? -7.507 7.883 12.765 1.00 90.44 88 GLU A C 1
ATOM 728 O O . GLU A 1 88 ? -7.630 7.764 11.542 1.00 90.44 88 GLU A O 1
ATOM 733 N N . ALA A 1 89 ? -7.622 6.854 13.604 1.00 92.81 89 ALA A N 1
ATOM 734 C CA . ALA A 1 89 ? -7.880 5.492 13.172 1.00 92.81 89 ALA A CA 1
ATOM 735 C C . ALA A 1 89 ? -9.118 4.901 13.857 1.00 92.81 89 ALA A C 1
ATOM 737 O O . ALA A 1 89 ? -9.285 4.981 15.078 1.00 92.81 89 ALA A O 1
ATOM 738 N N . GLU A 1 90 ? -9.963 4.248 13.067 1.00 93.44 90 GLU A N 1
ATOM 739 C CA . GLU A 1 90 ? -11.098 3.456 13.536 1.00 93.44 90 GLU A CA 1
ATOM 740 C C . GLU A 1 90 ? -11.027 2.045 12.955 1.00 93.44 90 GLU A C 1
ATOM 742 O O . GLU A 1 90 ? -10.693 1.854 11.787 1.00 93.44 90 GLU A O 1
ATOM 747 N N . VAL A 1 91 ? -11.382 1.049 13.761 1.00 94.00 91 VAL A N 1
ATOM 748 C CA . VAL A 1 91 ? -11.490 -0.342 13.324 1.00 94.00 91 VAL A CA 1
ATOM 749 C C . VAL A 1 91 ? -12.940 -0.778 13.422 1.00 94.00 91 VAL A C 1
ATOM 751 O O . VAL A 1 91 ? -13.525 -0.771 14.506 1.00 94.00 91 VAL A O 1
ATOM 754 N N . TYR A 1 92 ? -13.507 -1.181 12.292 1.00 87.81 92 TYR A N 1
ATOM 755 C CA . TYR A 1 92 ? -14.748 -1.937 12.244 1.00 87.81 92 TYR A CA 1
ATOM 756 C C . TYR A 1 92 ? -14.446 -3.415 12.425 1.00 87.81 92 TYR A C 1
ATOM 758 O O . TYR A 1 92 ? -13.495 -3.928 11.837 1.00 87.81 92 TYR A O 1
ATOM 766 N N . THR A 1 93 ? -15.273 -4.097 13.204 1.00 89.12 93 THR A N 1
ATOM 767 C CA . THR A 1 93 ? -15.202 -5.546 13.411 1.00 89.12 93 THR A CA 1
ATOM 768 C C . THR A 1 93 ? -16.552 -6.153 13.042 1.00 89.12 93 THR A C 1
ATOM 770 O O . THR A 1 93 ? -17.582 -5.727 13.567 1.00 89.12 93 THR A O 1
ATOM 773 N N . LEU A 1 94 ? -16.567 -7.107 12.105 1.00 84.94 94 LEU A N 1
ATOM 774 C CA . LEU A 1 94 ? -17.813 -7.633 11.542 1.00 84.94 94 LEU A CA 1
ATOM 775 C C . LEU A 1 94 ? -18.625 -8.418 12.579 1.00 84.94 94 LEU A C 1
ATOM 777 O O . LEU A 1 94 ? -19.844 -8.253 12.613 1.00 84.94 94 LEU A O 1
ATOM 781 N N . SER A 1 95 ? -17.980 -9.209 13.442 1.00 86.19 95 SER A N 1
ATOM 782 C CA . SER A 1 95 ? -18.674 -9.983 14.484 1.00 86.19 95 SER A CA 1
ATOM 783 C C . SER A 1 95 ? -19.412 -9.122 15.513 1.00 86.19 95 SER A C 1
ATOM 785 O O . SER A 1 95 ? -20.451 -9.537 16.022 1.00 86.19 95 SER A O 1
ATOM 787 N N . THR A 1 96 ? -18.909 -7.921 15.813 1.00 88.38 96 THR A N 1
ATOM 788 C CA . THR A 1 96 ? -19.539 -6.981 16.757 1.00 88.38 96 THR A CA 1
ATOM 789 C C . THR A 1 96 ? -20.392 -5.921 16.071 1.00 88.38 96 THR A C 1
ATOM 791 O O . THR A 1 96 ? -21.036 -5.128 16.755 1.00 88.38 96 THR A O 1
ATOM 794 N N . ASP A 1 97 ? -20.361 -5.887 14.739 1.00 84.94 97 ASP A N 1
ATOM 795 C CA . ASP A 1 97 ? -21.008 -4.892 13.889 1.00 84.94 97 ASP A CA 1
ATOM 796 C C . ASP A 1 97 ? -20.808 -3.446 14.366 1.00 84.94 97 ASP A C 1
ATOM 798 O O . ASP A 1 97 ? -21.745 -2.652 14.445 1.00 84.94 97 ASP A O 1
ATOM 802 N N . SER A 1 98 ? -19.577 -3.103 14.742 1.00 88.62 98 SER A N 1
ATOM 803 C CA . SER A 1 98 ? -19.291 -1.815 15.370 1.00 88.62 98 SER A CA 1
ATOM 804 C C . SER A 1 98 ? -17.921 -1.269 15.003 1.00 88.62 98 SER A C 1
ATOM 806 O O . SER A 1 98 ? -16.972 -2.014 14.750 1.00 88.62 98 SER A O 1
ATOM 808 N N . TRP A 1 99 ? -17.844 0.062 14.978 1.00 92.44 99 TRP A N 1
ATOM 809 C CA . TRP A 1 99 ? -16.600 0.815 14.904 1.00 92.44 99 TRP A CA 1
ATOM 810 C C . TRP A 1 99 ? -16.084 1.096 16.310 1.00 92.44 99 TRP A C 1
ATOM 812 O O . TRP A 1 99 ? -16.854 1.351 17.236 1.00 92.44 99 TRP A O 1
ATOM 822 N N . ARG A 1 100 ? -14.764 1.105 16.465 1.00 94.81 100 ARG A N 1
ATOM 823 C CA . ARG A 1 100 ? -14.106 1.656 17.650 1.00 94.81 100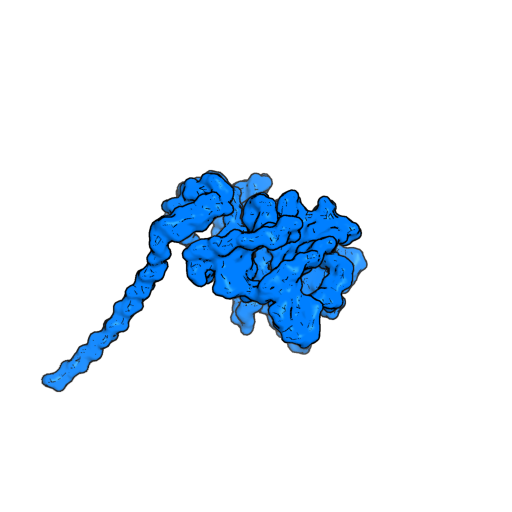 ARG A CA 1
ATOM 824 C C . ARG A 1 100 ? -12.844 2.397 17.254 1.00 94.81 100 ARG A C 1
ATOM 826 O O . ARG A 1 100 ? -12.145 1.997 16.324 1.00 94.81 100 ARG A O 1
ATOM 833 N N . ARG A 1 101 ? -12.534 3.456 17.993 1.00 94.12 101 ARG A N 1
ATOM 834 C CA . ARG A 1 101 ? -11.297 4.215 17.809 1.00 94.12 101 ARG A CA 1
ATOM 835 C C . ARG A 1 101 ? -10.103 3.390 18.284 1.00 94.12 101 ARG A C 1
ATOM 837 O O . ARG A 1 101 ? -10.181 2.720 19.315 1.00 94.12 101 ARG A O 1
ATOM 844 N N . VAL A 1 102 ? -9.004 3.473 17.545 1.00 94.25 102 VAL A N 1
ATOM 845 C CA . VAL A 1 102 ? -7.706 2.907 17.923 1.00 94.25 102 VAL A CA 1
ATOM 846 C C . VAL A 1 102 ? -6.656 4.007 17.912 1.00 94.25 102 VAL A C 1
ATOM 848 O O . VAL A 1 102 ? -6.709 4.931 17.103 1.00 94.25 102 VAL A O 1
ATOM 851 N N . VAL A 1 103 ? -5.719 3.937 18.853 1.00 92.38 103 VAL A N 1
ATOM 852 C CA . VAL A 1 103 ? -4.642 4.922 18.959 1.00 92.38 103 VAL A CA 1
ATOM 853 C C . VAL A 1 103 ? -3.520 4.512 18.018 1.00 92.38 103 VAL A C 1
ATOM 855 O O . VAL A 1 103 ? -3.028 3.386 18.095 1.00 92.38 103 VAL A O 1
ATOM 858 N N . ILE A 1 104 ? -3.097 5.432 17.154 1.00 91.44 104 ILE A N 1
ATOM 859 C CA . ILE A 1 104 ? -1.902 5.242 16.336 1.00 91.44 104 ILE A CA 1
ATOM 860 C C . ILE A 1 104 ? -0.692 5.515 17.228 1.00 91.44 104 ILE A C 1
ATOM 862 O O . ILE A 1 104 ? -0.323 6.660 17.466 1.00 91.44 104 ILE A O 1
ATOM 866 N N . SER A 1 105 ? -0.111 4.444 17.761 1.00 89.56 105 SER A N 1
ATOM 867 C CA . SER A 1 105 ? 1.131 4.475 18.528 1.00 89.56 105 SER A CA 1
ATOM 868 C C . SER A 1 105 ? 2.133 3.587 17.818 1.00 89.56 105 SER A C 1
ATOM 870 O O . SER A 1 105 ? 1.927 2.377 17.736 1.00 89.56 105 SER A O 1
ATOM 872 N N . VAL A 1 106 ? 3.191 4.194 17.294 1.00 87.62 106 VAL A N 1
ATOM 873 C CA . VAL A 1 106 ? 4.224 3.502 16.528 1.00 87.62 106 VAL A CA 1
ATOM 874 C C . VAL A 1 106 ? 5.490 3.453 17.371 1.00 87.62 106 VAL A C 1
ATOM 876 O O . VAL A 1 106 ? 6.027 4.491 17.749 1.00 87.62 106 VAL A O 1
ATOM 879 N N . GLU A 1 107 ? 5.950 2.246 17.694 1.00 81.44 107 GLU A N 1
ATOM 880 C CA . GLU A 1 107 ? 7.265 2.045 18.302 1.00 81.44 107 GLU A CA 1
ATOM 881 C C . GLU A 1 107 ? 8.322 2.248 17.207 1.00 81.44 107 GLU A C 1
ATOM 883 O O . GLU A 1 107 ? 8.461 1.406 16.321 1.00 81.44 107 GLU A O 1
ATOM 888 N N . SER A 1 108 ? 9.017 3.386 17.235 1.00 79.00 108 SER A N 1
ATOM 889 C CA . SER A 1 108 ? 10.074 3.722 16.279 1.00 79.00 108 SER A CA 1
ATOM 890 C C . SER A 1 108 ? 11.298 4.289 16.989 1.00 79.00 108 SER A C 1
ATOM 892 O O . SER A 1 108 ? 11.189 4.955 18.019 1.00 79.00 108 SER A O 1
ATOM 894 N N . GLU A 1 109 ? 12.473 4.012 16.426 1.00 75.25 109 GLU A N 1
ATOM 895 C CA . GLU A 1 109 ? 13.727 4.669 16.810 1.00 75.25 109 GLU A CA 1
ATOM 896 C C . GLU A 1 109 ? 13.766 6.137 16.353 1.00 75.25 109 GLU A C 1
ATOM 898 O O . GLU A 1 109 ? 14.549 6.935 16.870 1.00 75.25 109 GLU A O 1
ATOM 903 N N . HIS A 1 110 ? 12.902 6.502 15.405 1.00 73.88 110 HIS A N 1
ATOM 904 C CA . HIS A 1 110 ? 12.716 7.855 14.914 1.00 73.88 110 HIS A CA 1
ATOM 905 C C . HIS A 1 110 ? 11.577 8.534 15.684 1.00 73.88 110 HIS A C 1
ATOM 907 O O . HIS A 1 110 ? 10.522 7.945 15.926 1.00 73.88 110 HIS A O 1
ATOM 913 N N . ASP A 1 111 ? 11.754 9.807 16.042 1.00 75.44 111 ASP A N 1
ATOM 914 C CA . ASP A 1 111 ? 10.646 10.623 16.543 1.00 75.44 111 ASP A CA 1
ATOM 915 C C . ASP A 1 111 ? 9.725 10.985 15.367 1.00 75.44 111 ASP A C 1
ATOM 917 O O . ASP A 1 111 ? 9.911 11.999 14.692 1.00 75.44 111 ASP A O 1
ATOM 921 N N . ILE A 1 112 ? 8.772 10.096 15.071 1.00 75.00 112 ILE A N 1
ATOM 922 C CA . ILE A 1 112 ? 7.838 10.225 13.939 1.00 75.00 112 ILE A CA 1
ATOM 923 C C . ILE A 1 112 ? 6.944 11.468 14.099 1.00 75.00 112 ILE A C 1
ATOM 925 O O . ILE A 1 112 ? 6.480 12.032 13.105 1.00 75.00 112 ILE A O 1
ATOM 929 N N . GLY A 1 113 ? 6.692 11.920 15.332 1.00 80.44 113 GLY A N 1
ATOM 930 C CA . GLY A 1 113 ? 5.694 12.949 15.612 1.00 80.44 113 GLY A CA 1
ATOM 931 C C . GLY A 1 113 ? 4.293 12.543 15.130 1.00 80.44 113 GLY A C 1
ATOM 932 O O . GLY A 1 113 ? 3.895 11.381 15.212 1.00 80.44 113 GLY A O 1
ATOM 933 N N . SER A 1 114 ? 3.519 13.511 14.632 1.00 85.19 114 SER A N 1
ATOM 934 C CA . SER A 1 114 ? 2.168 13.274 14.107 1.00 85.19 114 SER A CA 1
ATOM 935 C C . SER A 1 114 ? 2.192 12.961 12.610 1.00 85.19 114 SER A C 1
ATOM 937 O O . SER A 1 114 ? 2.761 13.717 11.820 1.00 85.19 114 SER A O 1
ATOM 939 N N . ILE A 1 115 ? 1.501 11.887 12.217 1.00 89.31 115 ILE A N 1
ATOM 940 C CA . ILE A 1 115 ? 1.180 11.614 10.811 1.00 89.31 115 ILE A CA 1
ATOM 941 C C . ILE A 1 115 ? 0.267 12.735 10.311 1.00 89.31 115 ILE A C 1
ATOM 943 O O . ILE A 1 115 ? -0.775 12.996 10.910 1.00 89.31 115 ILE A O 1
ATOM 947 N N . ASN A 1 116 ? 0.657 13.386 9.221 1.00 88.06 116 ASN A N 1
ATOM 948 C CA . ASN A 1 116 ? -0.012 14.566 8.666 1.00 88.06 116 ASN A CA 1
ATOM 949 C C . ASN A 1 116 ? -0.430 14.377 7.199 1.00 88.06 116 ASN A C 1
ATOM 951 O O . ASN A 1 116 ? -0.982 15.295 6.592 1.00 88.06 116 ASN A O 1
ATOM 955 N N . TYR A 1 117 ? -0.167 13.205 6.618 1.00 88.06 117 TYR A N 1
ATOM 956 C CA . TYR A 1 117 ? -0.569 12.868 5.258 1.00 88.06 117 TYR A CA 1
ATOM 957 C C . TYR A 1 117 ? -0.819 11.366 5.103 1.00 88.06 117 TYR A C 1
ATOM 959 O O . TYR A 1 117 ? -0.095 10.538 5.658 1.00 88.06 117 TYR A O 1
ATOM 967 N N . ILE A 1 118 ? -1.821 11.017 4.295 1.00 87.25 118 ILE A N 1
ATOM 968 C CA . ILE A 1 118 ? -2.133 9.640 3.906 1.00 87.25 118 ILE A CA 1
ATOM 969 C C . ILE A 1 118 ? -2.163 9.590 2.382 1.00 87.25 118 ILE A C 1
ATOM 971 O O . ILE A 1 118 ? -2.925 10.326 1.746 1.00 87.25 118 ILE A O 1
ATOM 975 N N . TYR A 1 119 ? -1.358 8.713 1.791 1.00 84.25 119 TYR A N 1
ATOM 976 C CA . TYR A 1 119 ? -1.392 8.499 0.353 1.00 84.25 119 TYR A CA 1
ATOM 977 C C . TYR A 1 119 ? -2.688 7.761 -0.007 1.00 84.25 119 TYR A C 1
ATOM 979 O O . TYR A 1 119 ? -2.992 6.712 0.558 1.00 84.25 119 TYR A O 1
ATOM 987 N N . ARG A 1 120 ? -3.476 8.296 -0.950 1.00 69.12 120 ARG A N 1
ATOM 988 C CA . ARG A 1 120 ? -4.807 7.752 -1.311 1.00 69.12 120 ARG A CA 1
ATOM 989 C C . ARG A 1 120 ? -4.754 6.438 -2.108 1.00 69.12 120 ARG A C 1
ATOM 991 O O . ARG A 1 120 ? -5.781 6.010 -2.630 1.00 69.12 120 ARG A O 1
ATOM 998 N N . SER A 1 121 ? -3.580 5.832 -2.268 1.00 68.19 121 SER A N 1
ATOM 999 C CA . SER A 1 121 ? -3.437 4.580 -3.007 1.00 68.19 121 SER A CA 1
ATOM 1000 C C . SER A 1 121 ? -4.029 3.407 -2.227 1.00 68.19 121 SER A C 1
ATOM 1002 O O . SER A 1 121 ? -4.384 3.511 -1.051 1.00 68.19 121 SER A O 1
ATOM 1004 N N . SER A 1 122 ? -4.195 2.282 -2.921 1.00 68.75 122 SER A N 1
ATOM 1005 C CA . SER A 1 122 ? -4.760 1.058 -2.362 1.00 68.75 122 SER A CA 1
ATOM 1006 C C . SER A 1 122 ? -3.967 0.576 -1.145 1.00 68.75 122 SER A C 1
ATOM 1008 O O . SER A 1 122 ? -2.752 0.396 -1.217 1.00 68.75 122 SER A O 1
ATOM 1010 N N . CYS A 1 123 ? -4.677 0.301 -0.050 1.00 86.88 123 CYS A N 1
ATOM 1011 C CA . CYS A 1 123 ? -4.140 -0.460 1.071 1.00 86.88 123 CYS A CA 1
ATOM 1012 C C . CYS A 1 123 ? -3.837 -1.899 0.639 1.00 86.88 123 CYS A C 1
ATOM 1014 O O . CYS A 1 123 ? -4.665 -2.525 -0.030 1.00 86.88 123 CYS A O 1
ATOM 1016 N N . LEU A 1 124 ? -2.697 -2.437 1.079 1.00 89.81 124 LEU A N 1
ATOM 1017 C CA . LEU A 1 124 ? -2.339 -3.839 0.885 1.00 89.81 124 LEU A CA 1
ATOM 1018 C C . LEU A 1 124 ? -2.515 -4.631 2.185 1.00 89.81 124 LEU A C 1
ATOM 1020 O O . LEU A 1 124 ? -1.874 -4.328 3.194 1.00 89.81 124 LEU A O 1
ATOM 1024 N N . PHE A 1 125 ? -3.309 -5.702 2.146 1.00 90.00 125 PHE A N 1
ATOM 1025 C CA . PHE A 1 125 ? -3.265 -6.729 3.185 1.00 90.00 125 PHE A CA 1
ATOM 1026 C C . PHE A 1 125 ? -2.202 -7.775 2.843 1.00 90.00 125 PHE A C 1
ATOM 1028 O O . PHE A 1 125 ? -2.317 -8.487 1.847 1.00 90.00 125 PHE A O 1
ATOM 1035 N N . PHE A 1 126 ? -1.170 -7.879 3.674 1.00 90.12 126 PHE A N 1
ATOM 1036 C CA . PHE A 1 126 ? -0.049 -8.791 3.475 1.00 90.12 126 PHE A CA 1
ATOM 1037 C C . PHE A 1 126 ? 0.472 -9.270 4.830 1.00 90.12 126 PHE A C 1
ATOM 1039 O O . PHE A 1 126 ? 0.492 -8.509 5.788 1.00 90.12 126 PHE A O 1
ATOM 1046 N N . ASN A 1 127 ? 0.867 -10.539 4.939 1.00 90.38 127 ASN A N 1
ATOM 1047 C CA . ASN A 1 127 ? 1.467 -11.095 6.159 1.00 90.38 127 ASN A CA 1
ATOM 1048 C C . ASN A 1 127 ? 0.692 -10.787 7.469 1.00 90.38 127 ASN A C 1
ATOM 1050 O O . ASN A 1 127 ? 1.283 -10.498 8.505 1.00 90.38 127 ASN A O 1
ATOM 1054 N N . GLY A 1 128 ? -0.647 -10.804 7.416 1.00 90.81 128 GLY A N 1
ATOM 1055 C CA . GLY A 1 128 ? -1.508 -10.532 8.576 1.00 90.81 128 GLY A CA 1
ATOM 1056 C C . GLY A 1 128 ? -1.681 -9.052 8.942 1.00 90.81 128 GLY A C 1
ATOM 1057 O O . GLY A 1 128 ? -2.361 -8.757 9.925 1.00 90.81 128 GLY A O 1
ATOM 1058 N N . ALA A 1 129 ? -1.122 -8.128 8.157 1.00 94.88 129 ALA A N 1
ATOM 1059 C CA . ALA A 1 129 ? -1.178 -6.695 8.413 1.00 94.88 129 ALA A CA 1
ATOM 1060 C C . ALA A 1 129 ? -1.703 -5.886 7.215 1.00 94.88 129 ALA A C 1
ATOM 1062 O O . ALA A 1 129 ? -1.546 -6.265 6.053 1.00 94.88 129 ALA A O 1
ATOM 1063 N N . LEU A 1 130 ? -2.338 -4.752 7.511 1.00 94.81 130 LEU A N 1
ATOM 1064 C CA . LEU A 1 130 ? -2.756 -3.747 6.534 1.00 94.81 130 LEU A CA 1
ATOM 1065 C C . LEU A 1 130 ? -1.669 -2.687 6.381 1.00 94.81 130 LEU A C 1
ATOM 1067 O O . LEU A 1 130 ? -1.216 -2.137 7.379 1.00 94.81 130 LEU A O 1
ATOM 1071 N N . HIS A 1 131 ? -1.288 -2.376 5.147 1.00 95.19 131 HIS A N 1
ATOM 1072 C CA . HIS A 1 131 ? -0.179 -1.479 4.836 1.00 95.19 131 HIS A CA 1
ATOM 1073 C C . HIS A 1 131 ? -0.670 -0.249 4.083 1.00 95.19 131 HIS A C 1
ATOM 1075 O O . HIS A 1 131 ? -1.407 -0.371 3.101 1.00 95.19 131 HIS A O 1
ATOM 1081 N N . PHE A 1 132 ? -0.220 0.922 4.524 1.00 94.19 132 PHE A N 1
ATOM 1082 C CA . PHE A 1 132 ? -0.536 2.218 3.931 1.00 94.19 132 PHE A CA 1
ATOM 1083 C C . PHE A 1 132 ? 0.741 3.028 3.775 1.00 94.19 132 PHE A C 1
ATOM 1085 O O . PHE A 1 132 ? 1.580 3.015 4.670 1.00 94.19 132 PHE A O 1
ATOM 1092 N N . ILE A 1 133 ? 0.870 3.777 2.683 1.00 93.19 133 ILE A N 1
ATOM 1093 C CA . ILE A 1 133 ? 1.907 4.807 2.585 1.00 93.19 133 ILE A CA 1
ATOM 1094 C C . ILE A 1 133 ? 1.371 6.064 3.265 1.00 93.19 133 ILE A C 1
ATOM 1096 O O . ILE A 1 133 ? 0.298 6.568 2.922 1.00 93.19 133 ILE A O 1
ATOM 1100 N N . VAL A 1 134 ? 2.114 6.566 4.240 1.00 92.06 134 VAL A N 1
ATOM 1101 C CA . VAL A 1 134 ? 1.784 7.774 4.997 1.00 92.06 134 VAL A CA 1
ATOM 1102 C C . VAL A 1 134 ? 3.001 8.688 5.058 1.00 92.06 134 VAL A C 1
ATOM 1104 O O . VAL A 1 134 ? 4.115 8.271 4.734 1.00 92.06 134 VAL A O 1
ATOM 1107 N N . ALA A 1 135 ? 2.796 9.932 5.479 1.00 89.88 135 ALA A N 1
ATOM 1108 C CA . ALA A 1 135 ? 3.896 10.828 5.804 1.00 89.88 135 ALA A CA 1
ATOM 1109 C C . ALA A 1 135 ? 3.712 11.445 7.186 1.00 89.88 135 ALA A C 1
ATOM 1111 O O . ALA A 1 135 ? 2.590 11.727 7.624 1.00 89.88 135 ALA A O 1
ATOM 1112 N N . CYS A 1 136 ? 4.842 11.673 7.842 1.00 87.44 136 CYS A N 1
ATOM 1113 C CA . CYS A 1 136 ? 4.972 12.692 8.867 1.00 87.44 136 CYS A CA 1
ATOM 1114 C C . CYS A 1 136 ? 5.735 13.890 8.280 1.00 87.44 136 CYS A C 1
ATOM 1116 O O . CYS A 1 136 ? 6.208 13.859 7.142 1.00 87.44 136 CYS A O 1
ATOM 1118 N N . TRP A 1 137 ? 5.900 14.957 9.061 1.00 82.25 137 TRP A N 1
ATOM 1119 C CA . TRP A 1 137 ? 6.614 16.163 8.620 1.00 82.25 137 TRP A CA 1
ATOM 1120 C C . TRP A 1 137 ? 8.047 15.909 8.128 1.00 82.25 137 TRP A C 1
ATOM 1122 O O . TRP A 1 137 ? 8.574 16.720 7.370 1.00 82.25 137 TRP A O 1
ATOM 1132 N N . ALA A 1 138 ? 8.678 14.816 8.565 1.00 81.06 138 ALA A N 1
ATOM 1133 C CA . ALA A 1 138 ? 10.071 14.517 8.264 1.00 81.06 138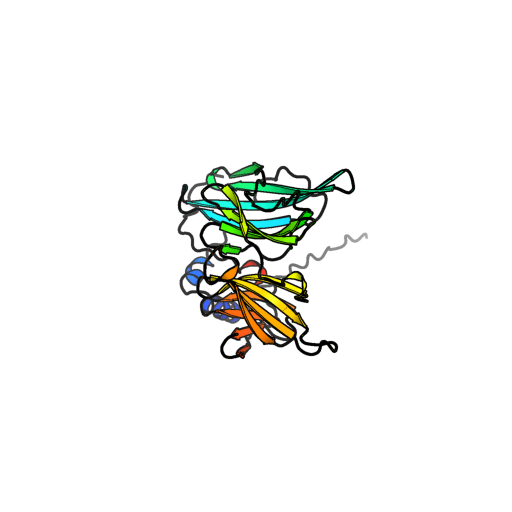 ALA A CA 1
ATOM 1134 C C . ALA A 1 138 ? 10.255 13.621 7.026 1.00 81.06 138 ALA A C 1
ATOM 1136 O O . ALA A 1 138 ? 11.192 13.844 6.260 1.00 81.06 138 ALA A O 1
ATOM 1137 N N . TYR A 1 139 ? 9.404 12.609 6.825 1.00 87.94 139 TYR A N 1
ATOM 1138 C CA . TYR A 1 139 ? 9.560 11.626 5.748 1.00 87.94 139 TYR A CA 1
ATOM 1139 C C . TYR A 1 139 ? 8.287 10.792 5.517 1.00 87.94 139 TYR A C 1
ATOM 1141 O O . TYR A 1 139 ? 7.314 10.858 6.272 1.00 87.94 139 TYR A O 1
ATOM 1149 N N . TYR A 1 140 ? 8.311 9.996 4.445 1.00 91.31 140 TYR A N 1
ATOM 1150 C CA . TYR A 1 140 ? 7.279 9.018 4.109 1.00 91.31 140 TYR A CA 1
ATOM 1151 C C . TYR A 1 140 ? 7.688 7.629 4.591 1.00 91.31 140 TYR A C 1
ATOM 1153 O O . TYR A 1 140 ? 8.860 7.256 4.502 1.00 91.31 140 TYR A O 1
ATOM 1161 N N . PHE A 1 141 ? 6.719 6.839 5.034 1.00 93.62 141 PHE A N 1
ATOM 1162 C CA . PHE A 1 141 ? 6.938 5.462 5.464 1.00 93.62 141 PHE A CA 1
ATOM 1163 C C . PHE A 1 141 ? 5.690 4.608 5.227 1.00 93.62 141 PHE A C 1
ATOM 1165 O O . PHE A 1 141 ? 4.614 5.114 4.895 1.00 93.62 141 PHE A O 1
ATOM 1172 N N . ILE A 1 142 ? 5.837 3.294 5.387 1.00 95.06 142 ILE A N 1
ATOM 1173 C CA . ILE A 1 142 ? 4.715 2.361 5.372 1.00 95.06 142 ILE A CA 1
ATOM 1174 C C . ILE A 1 142 ? 4.210 2.200 6.807 1.00 95.06 142 ILE A C 1
ATOM 1176 O O . ILE A 1 142 ? 4.909 1.664 7.669 1.00 95.06 142 ILE A O 1
ATOM 1180 N N . LEU A 1 143 ? 2.978 2.634 7.059 1.00 95.44 143 LEU A N 1
ATOM 1181 C CA . LEU A 1 143 ? 2.252 2.327 8.284 1.00 95.44 143 LEU A CA 1
ATOM 1182 C C . LEU A 1 143 ? 1.625 0.940 8.145 1.00 95.44 143 LEU A C 1
ATOM 1184 O O . LEU A 1 143 ? 0.725 0.736 7.327 1.00 95.44 143 LEU A O 1
ATOM 1188 N N . SER A 1 144 ? 2.101 -0.004 8.951 1.00 96.06 144 SER A N 1
ATOM 1189 C CA . SER A 1 144 ? 1.559 -1.357 9.044 1.00 96.06 144 SER A CA 1
ATOM 1190 C C . SER A 1 144 ? 0.652 -1.470 10.266 1.00 96.06 144 SER A C 1
ATOM 1192 O O . SER A 1 144 ? 1.083 -1.164 11.372 1.00 96.06 144 SER A O 1
ATOM 1194 N N . PHE A 1 145 ? -0.569 -1.969 10.098 1.00 96.00 145 PHE A N 1
ATOM 1195 C CA . PHE A 1 145 ? -1.478 -2.334 11.184 1.00 96.00 145 PHE A CA 1
ATOM 1196 C C . PHE A 1 145 ? -1.642 -3.851 11.231 1.00 96.00 145 PHE A C 1
ATOM 1198 O O . PHE A 1 145 ? -2.274 -4.438 10.350 1.00 96.00 145 PHE A O 1
ATOM 1205 N N . ASP A 1 146 ? -1.066 -4.488 12.246 1.00 94.88 146 ASP A N 1
ATOM 1206 C CA . ASP A 1 146 ? -1.206 -5.925 12.473 1.00 94.88 146 ASP A CA 1
ATOM 1207 C C . ASP A 1 146 ? -2.617 -6.225 12.975 1.00 94.88 146 ASP A C 1
ATOM 1209 O O . ASP A 1 146 ? -3.076 -5.699 13.983 1.00 94.88 146 ASP A O 1
ATOM 1213 N N . VAL A 1 147 ? -3.352 -7.052 12.241 1.00 92.31 147 VAL A N 1
ATOM 1214 C CA . VAL A 1 147 ? -4.788 -7.237 12.478 1.00 92.31 147 VAL A CA 1
ATOM 1215 C C . VAL A 1 147 ? -5.047 -8.160 13.678 1.00 92.31 147 VAL A C 1
ATOM 1217 O O . VAL A 1 147 ? -6.165 -8.178 14.220 1.00 92.31 147 VAL A O 1
ATOM 1220 N N . ASN A 1 148 ? -4.029 -8.919 14.101 1.00 89.69 148 ASN A N 1
ATOM 1221 C CA . ASN A 1 148 ? -4.110 -9.878 15.197 1.00 89.69 148 ASN A CA 1
ATOM 1222 C C . ASN A 1 148 ? -3.975 -9.185 16.549 1.00 89.69 148 ASN A C 1
ATOM 1224 O O . ASN A 1 148 ? -4.862 -9.348 17.389 1.00 89.69 148 ASN A O 1
ATOM 1228 N N . ASP A 1 149 ? -2.901 -8.416 16.743 1.00 91.12 149 ASP A N 1
ATOM 1229 C CA . ASP A 1 149 ? -2.630 -7.687 17.990 1.00 91.12 149 ASP A CA 1
ATOM 1230 C C . ASP A 1 149 ? -3.072 -6.213 17.954 1.00 91.12 149 ASP A C 1
ATOM 1232 O O . ASP A 1 149 ? -3.042 -5.542 18.986 1.00 91.12 149 ASP A O 1
ATOM 1236 N N . GLU A 1 150 ? -3.527 -5.739 16.790 1.00 94.00 150 GLU A N 1
ATOM 1237 C CA . GLU A 1 150 ? -4.021 -4.382 16.539 1.00 94.00 150 GLU A CA 1
ATOM 1238 C C . GLU A 1 150 ? -2.999 -3.287 16.825 1.00 94.00 150 GLU A C 1
ATOM 1240 O O . GLU A 1 150 ? -3.345 -2.186 17.266 1.00 94.00 150 GLU A O 1
ATOM 1245 N N . ARG A 1 151 ? -1.724 -3.588 16.567 1.00 94.56 151 ARG A N 1
A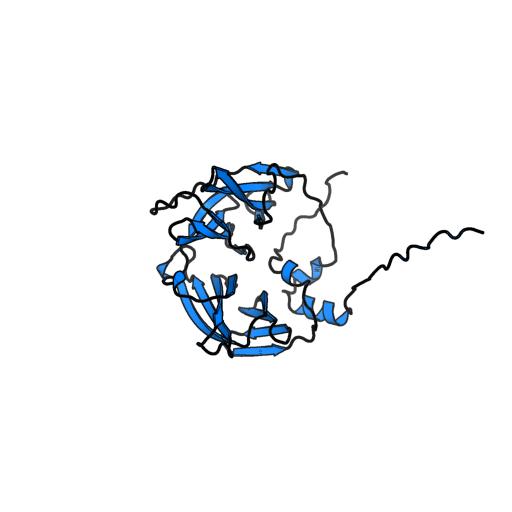TOM 1246 C CA . ARG A 1 151 ? -0.628 -2.640 16.742 1.00 94.56 151 ARG A CA 1
ATOM 1247 C C . ARG A 1 151 ? -0.190 -2.028 15.426 1.00 94.56 151 ARG A C 1
ATOM 1249 O O . ARG A 1 151 ? -0.128 -2.689 14.387 1.00 94.56 151 ARG A O 1
ATOM 1256 N N . PHE A 1 152 ? 0.173 -0.755 15.510 1.00 95.44 152 PHE A N 1
ATOM 1257 C CA . PHE A 1 152 ? 0.804 -0.036 14.418 1.00 95.44 152 PHE A CA 1
ATOM 1258 C C . PHE A 1 152 ? 2.321 -0.198 14.489 1.00 95.44 152 PHE A C 1
ATOM 1260 O O . PHE A 1 152 ? 2.916 -0.138 15.564 1.00 95.44 152 PHE A O 1
ATOM 1267 N N . ARG A 1 153 ? 2.947 -0.408 13.335 1.00 94.88 153 ARG A N 1
ATOM 1268 C CA . ARG A 1 153 ? 4.397 -0.527 13.179 1.00 94.88 153 ARG A CA 1
ATOM 1269 C C . ARG A 1 153 ? 4.843 0.316 11.991 1.00 94.88 153 ARG A C 1
ATOM 1271 O O . ARG A 1 153 ? 4.113 0.443 11.006 1.00 94.88 153 ARG A O 1
ATOM 1278 N N . GLU A 1 154 ? 6.036 0.879 12.099 1.00 94.50 154 GLU A N 1
ATOM 1279 C CA . GLU A 1 154 ? 6.708 1.551 10.993 1.00 94.50 154 GLU A CA 1
ATOM 1280 C C . GLU A 1 154 ? 7.482 0.527 10.167 1.00 94.50 154 GLU A C 1
ATOM 1282 O O . GLU A 1 154 ? 8.156 -0.348 10.710 1.00 94.50 154 GLU A O 1
ATOM 1287 N N . ILE A 1 155 ? 7.403 0.661 8.846 1.00 94.69 155 ILE A N 1
ATOM 1288 C CA . ILE A 1 155 ? 8.324 0.022 7.914 1.00 94.69 155 ILE A CA 1
ATOM 1289 C C . ILE A 1 155 ? 8.853 1.118 6.991 1.00 94.69 155 ILE A C 1
ATOM 1291 O O . ILE A 1 155 ? 8.079 1.802 6.317 1.00 94.69 155 ILE A O 1
ATOM 1295 N N . MET A 1 156 ? 10.173 1.292 6.945 1.00 94.44 156 MET A N 1
ATOM 1296 C CA . MET A 1 156 ? 10.768 2.321 6.093 1.00 94.44 156 MET A CA 1
ATOM 1297 C C . MET A 1 156 ? 10.589 1.976 4.613 1.00 94.44 156 MET A C 1
ATOM 1299 O O . MET A 1 156 ? 10.749 0.826 4.180 1.00 94.44 156 MET A O 1
ATOM 1303 N N . LEU A 1 157 ? 10.282 3.010 3.832 1.00 94.31 157 LEU A N 1
ATOM 1304 C CA . LEU A 1 157 ? 10.299 2.942 2.375 1.00 94.31 157 LEU A CA 1
ATOM 1305 C C . LEU A 1 157 ? 11.733 2.718 1.856 1.00 94.31 157 LEU A C 1
ATOM 1307 O O . LEU A 1 157 ? 12.699 2.904 2.603 1.00 94.31 157 LEU A O 1
ATOM 1311 N N . PRO A 1 158 ? 11.894 2.310 0.584 1.00 93.56 158 PRO A N 1
ATOM 1312 C CA . PRO A 1 158 ? 13.211 2.118 -0.010 1.00 93.56 158 PRO A CA 1
ATOM 1313 C C . PRO A 1 158 ? 14.118 3.358 0.092 1.00 93.56 158 PRO A C 1
ATOM 1315 O O . PRO A 1 158 ? 13.625 4.492 0.083 1.00 93.56 158 PRO A O 1
ATOM 1318 N N . PRO A 1 159 ? 15.451 3.173 0.127 1.00 85.06 159 PRO A N 1
ATOM 1319 C CA . PRO A 1 159 ? 16.385 4.293 0.120 1.00 85.06 159 PRO A CA 1
ATOM 1320 C C . PRO A 1 159 ? 16.190 5.160 -1.130 1.00 85.06 159 PRO A C 1
ATOM 1322 O O . PRO A 1 159 ? 15.929 4.648 -2.219 1.00 85.06 159 PRO A O 1
ATOM 1325 N N . ASN A 1 160 ? 16.350 6.477 -0.971 1.00 82.25 160 ASN A N 1
ATOM 1326 C CA . ASN A 1 160 ? 16.150 7.489 -2.017 1.00 82.25 160 ASN A CA 1
ATOM 1327 C C . ASN A 1 160 ? 14.714 7.577 -2.563 1.00 82.25 160 ASN A C 1
ATOM 1329 O O . ASN A 1 160 ? 14.513 8.124 -3.641 1.00 82.25 160 ASN A O 1
ATOM 1333 N N . TYR A 1 161 ? 13.709 7.098 -1.819 1.00 83.88 161 TYR A N 1
ATOM 1334 C CA . TYR A 1 161 ? 12.292 7.237 -2.179 1.00 83.88 161 TYR A CA 1
ATOM 1335 C C . TYR A 1 161 ? 11.912 8.668 -2.608 1.00 83.88 161 TYR A C 1
ATOM 1337 O O . TYR A 1 161 ? 11.227 8.844 -3.608 1.00 83.88 161 TYR A O 1
ATOM 1345 N N . LEU A 1 162 ? 12.413 9.694 -1.908 1.00 79.56 162 LEU A N 1
ATOM 1346 C CA . LEU A 1 162 ? 12.132 11.104 -2.221 1.00 79.56 162 LEU A CA 1
ATOM 1347 C C . LEU A 1 162 ? 12.744 11.590 -3.545 1.00 79.56 162 LEU A C 1
ATOM 1349 O O . LEU A 1 162 ? 12.245 12.553 -4.124 1.00 79.56 162 LEU A O 1
ATOM 1353 N N . ASP A 1 163 ? 13.799 10.934 -4.030 1.00 77.81 163 ASP A N 1
ATOM 1354 C CA . ASP A 1 163 ? 14.412 11.249 -5.324 1.00 77.81 163 ASP A CA 1
ATOM 1355 C C . ASP A 1 163 ? 13.623 10.615 -6.485 1.00 77.81 163 ASP A C 1
ATOM 1357 O O . ASP A 1 163 ? 13.842 10.925 -7.662 1.00 77.81 163 ASP A O 1
ATOM 1361 N N . GLU A 1 164 ? 12.687 9.709 -6.182 1.00 76.12 164 GLU A N 1
ATOM 1362 C CA . GLU A 1 164 ? 11.868 9.044 -7.181 1.00 76.12 164 GLU A CA 1
ATOM 1363 C C . GLU A 1 164 ? 10.715 9.951 -7.623 1.00 76.12 164 GLU A C 1
ATOM 1365 O O . GLU A 1 164 ? 9.686 10.070 -6.968 1.00 76.12 164 GLU A O 1
ATOM 1370 N N . VAL A 1 165 ? 10.838 10.548 -8.809 1.00 72.00 165 VAL A N 1
ATOM 1371 C CA . VAL A 1 165 ? 9.707 11.252 -9.427 1.00 72.00 165 VAL A CA 1
ATOM 1372 C C . VAL A 1 165 ? 8.687 10.227 -9.935 1.00 72.00 165 VAL A C 1
ATOM 1374 O O . VAL A 1 165 ? 8.918 9.561 -10.950 1.00 72.00 165 VAL A O 1
ATOM 1377 N N . GLY A 1 166 ? 7.571 10.097 -9.220 1.00 81.19 166 GLY A N 1
ATOM 1378 C CA . GLY A 1 166 ? 6.414 9.278 -9.578 1.00 81.19 166 GLY A CA 1
ATOM 1379 C C . GLY A 1 166 ? 5.128 10.103 -9.640 1.00 81.19 166 GLY A C 1
ATOM 1380 O O . GLY A 1 166 ? 5.015 11.144 -8.999 1.00 81.19 166 GLY A O 1
ATOM 1381 N N . TYR A 1 167 ? 4.161 9.658 -10.438 1.00 85.88 167 TYR A N 1
ATOM 1382 C CA . TYR A 1 167 ? 2.794 10.200 -10.437 1.00 85.88 167 TYR A CA 1
ATOM 1383 C C . TYR A 1 167 ? 1.766 9.202 -9.890 1.00 85.88 167 TYR A C 1
ATOM 1385 O O . TYR A 1 167 ? 0.622 9.585 -9.662 1.00 85.88 167 TYR A O 1
ATOM 1393 N N . SER A 1 168 ? 2.150 7.933 -9.714 1.00 86.94 168 SER A N 1
ATOM 1394 C CA . SER A 1 168 ? 1.293 6.886 -9.158 1.00 86.94 168 SER A CA 1
ATOM 1395 C C . SER A 1 168 ? 2.131 5.856 -8.416 1.00 86.94 168 SER A C 1
ATOM 1397 O O . SER A 1 168 ? 3.135 5.377 -8.950 1.00 86.94 168 SER A O 1
ATOM 1399 N N . GLU A 1 169 ? 1.709 5.502 -7.205 1.00 90.25 169 GLU A N 1
ATOM 1400 C CA . GLU A 1 169 ? 2.460 4.635 -6.300 1.00 90.25 169 GLU A CA 1
ATOM 1401 C C . GLU A 1 169 ? 1.547 3.624 -5.617 1.00 90.25 169 GLU A C 1
ATOM 1403 O O . GLU A 1 169 ? 0.473 3.974 -5.121 1.00 90.25 169 GLU A O 1
ATOM 1408 N N . HIS A 1 170 ? 1.973 2.363 -5.586 1.00 90.38 170 HIS A N 1
ATOM 1409 C CA . HIS A 1 170 ? 1.142 1.261 -5.117 1.00 90.38 170 HIS A CA 1
ATOM 1410 C C . HIS A 1 170 ? 1.956 0.254 -4.315 1.00 90.38 170 HIS A C 1
ATOM 1412 O O . HIS A 1 170 ? 2.978 -0.247 -4.787 1.00 90.38 170 HIS A O 1
ATOM 1418 N N . LEU A 1 171 ? 1.456 -0.086 -3.127 1.00 92.12 171 LEU A N 1
ATOM 1419 C CA . LEU A 1 171 ? 1.897 -1.275 -2.408 1.00 92.12 171 LEU A CA 1
ATOM 1420 C C . LEU A 1 171 ? 1.180 -2.491 -2.980 1.00 92.12 171 LEU A C 1
ATOM 1422 O O . LEU A 1 171 ? -0.044 -2.499 -3.113 1.00 92.12 171 LEU A O 1
ATOM 1426 N N . VAL A 1 172 ? 1.949 -3.518 -3.315 1.00 90.81 172 VAL A N 1
ATOM 1427 C CA . VAL A 1 172 ? 1.449 -4.751 -3.919 1.00 90.81 172 VAL A CA 1
ATOM 1428 C C . VAL A 1 172 ? 2.198 -5.958 -3.379 1.00 90.81 172 VAL A C 1
ATOM 1430 O O . VAL A 1 172 ? 3.253 -5.838 -2.756 1.00 90.81 172 VAL A O 1
ATOM 1433 N N . MET A 1 173 ? 1.660 -7.140 -3.651 1.00 89.81 173 MET A N 1
ATOM 1434 C CA . MET A 1 173 ? 2.369 -8.394 -3.450 1.00 89.81 173 MET A CA 1
ATOM 1435 C C . MET A 1 173 ? 2.916 -8.876 -4.796 1.00 89.81 173 MET A C 1
ATOM 1437 O O . MET A 1 173 ? 2.165 -9.024 -5.759 1.00 89.81 173 MET A O 1
ATOM 1441 N N . ILE A 1 174 ? 4.228 -9.109 -4.869 1.00 87.25 174 ILE A N 1
ATOM 1442 C CA . ILE A 1 174 ? 4.888 -9.706 -6.037 1.00 87.25 174 ILE A CA 1
ATOM 1443 C C . ILE A 1 174 ? 5.594 -10.970 -5.572 1.00 87.25 174 ILE A C 1
ATOM 1445 O O . ILE A 1 174 ? 6.510 -10.907 -4.752 1.00 87.25 174 ILE A O 1
ATOM 1449 N N . LYS A 1 175 ? 5.169 -12.122 -6.105 1.00 86.75 175 LYS A N 1
ATOM 1450 C CA . LYS A 1 175 ? 5.788 -13.435 -5.850 1.00 86.75 175 LYS A CA 1
ATOM 1451 C C . LYS A 1 175 ? 5.991 -13.729 -4.352 1.00 86.75 175 LYS A C 1
ATOM 1453 O O . LYS A 1 175 ? 7.009 -14.286 -3.952 1.00 86.75 175 LYS A O 1
ATOM 1458 N N . GLY A 1 176 ? 5.017 -13.344 -3.525 1.00 88.81 176 GLY A N 1
ATOM 1459 C CA . GLY A 1 176 ? 5.029 -13.560 -2.074 1.00 88.81 176 GLY A CA 1
ATOM 1460 C C . GLY A 1 176 ? 5.800 -12.520 -1.256 1.00 88.81 176 GLY A C 1
ATOM 1461 O O . GLY A 1 176 ? 5.877 -12.665 -0.040 1.00 88.81 176 GLY A O 1
ATOM 1462 N N . SER A 1 177 ? 6.337 -11.470 -1.879 1.00 93.12 177 SER A N 1
ATOM 1463 C CA . SER A 1 177 ? 7.038 -10.377 -1.199 1.00 93.12 177 SER A CA 1
ATOM 1464 C C . SER A 1 177 ? 6.233 -9.079 -1.240 1.00 93.12 177 SER A C 1
ATOM 1466 O O . SER A 1 177 ? 5.536 -8.803 -2.219 1.00 93.12 177 SER A O 1
ATOM 1468 N N . LEU A 1 178 ? 6.378 -8.260 -0.193 1.00 94.69 178 LEU A N 1
ATOM 1469 C CA . LEU A 1 178 ? 5.919 -6.872 -0.203 1.00 94.69 178 LEU A CA 1
ATOM 1470 C C . LEU A 1 178 ? 6.715 -6.097 -1.257 1.00 94.69 178 LEU A C 1
ATOM 1472 O O . LEU A 1 178 ? 7.948 -6.142 -1.280 1.00 94.69 178 LEU A O 1
ATOM 1476 N N . ALA A 1 179 ? 6.010 -5.384 -2.125 1.00 94.25 179 ALA A N 1
ATOM 1477 C CA . ALA A 1 179 ? 6.613 -4.586 -3.172 1.00 94.25 179 ALA A CA 1
ATOM 1478 C C . ALA A 1 179 ? 5.957 -3.208 -3.273 1.00 94.25 179 ALA A C 1
ATOM 1480 O O . ALA A 1 179 ? 4.776 -3.031 -2.974 1.00 94.25 179 ALA A O 1
ATOM 1481 N N . LEU A 1 180 ? 6.751 -2.238 -3.713 1.00 94.31 180 LEU A N 1
ATOM 1482 C CA . LEU A 1 180 ? 6.327 -0.888 -4.044 1.00 94.31 180 LEU A CA 1
ATOM 1483 C C . LEU A 1 180 ? 6.538 -0.678 -5.542 1.00 94.31 180 LEU A C 1
ATOM 1485 O O . LEU A 1 180 ? 7.657 -0.799 -6.044 1.00 94.31 180 LEU A O 1
ATOM 1489 N N . ILE A 1 181 ? 5.461 -0.349 -6.245 1.00 92.19 181 ILE A N 1
ATOM 1490 C CA . ILE A 1 181 ? 5.497 0.042 -7.651 1.00 92.19 181 ILE A CA 1
ATOM 1491 C C . ILE A 1 181 ? 5.332 1.551 -7.735 1.00 92.19 181 ILE A C 1
ATOM 1493 O O . ILE A 1 181 ? 4.367 2.095 -7.202 1.00 92.19 181 ILE A O 1
ATOM 1497 N N . ILE A 1 182 ? 6.246 2.206 -8.447 1.00 91.94 182 ILE A N 1
ATOM 1498 C CA . ILE A 1 182 ? 6.197 3.637 -8.743 1.00 91.94 182 ILE A CA 1
ATOM 1499 C C . ILE A 1 182 ? 6.175 3.808 -10.260 1.00 91.94 182 ILE A C 1
ATOM 1501 O O . ILE A 1 182 ? 7.131 3.444 -10.950 1.00 91.94 182 ILE A O 1
ATOM 1505 N N . PHE A 1 183 ? 5.098 4.389 -10.781 1.00 90.81 183 PHE A N 1
ATOM 1506 C CA . PHE A 1 183 ? 5.018 4.826 -12.171 1.00 90.81 183 PHE A CA 1
ATOM 1507 C C . PHE A 1 183 ? 5.461 6.282 -12.273 1.00 90.81 183 PHE A C 1
ATOM 1509 O O . PHE A 1 183 ? 4.946 7.160 -11.577 1.00 90.81 183 PHE A O 1
ATOM 1516 N N . GLY A 1 184 ? 6.433 6.539 -13.142 1.00 88.75 184 GLY A N 1
ATOM 1517 C CA . GLY A 1 184 ? 7.046 7.848 -13.326 1.00 88.75 184 GLY A CA 1
ATOM 1518 C C . GLY A 1 184 ? 7.367 8.150 -14.785 1.00 88.75 184 GLY A C 1
ATOM 1519 O O . GLY A 1 184 ? 6.926 7.456 -15.704 1.00 88.75 184 GLY A O 1
ATOM 1520 N N . LYS A 1 185 ? 8.149 9.211 -14.988 1.00 83.75 185 LYS A N 1
ATOM 1521 C CA . LYS A 1 185 ? 8.677 9.631 -16.295 1.00 83.75 185 LYS A CA 1
ATOM 1522 C C . LYS A 1 185 ? 10.146 9.239 -16.414 1.00 83.75 185 LYS A C 1
ATOM 1524 O O . LYS A 1 185 ? 10.877 9.362 -15.433 1.00 83.75 185 LYS A O 1
ATOM 1529 N N . ASP A 1 186 ? 10.550 8.789 -17.597 1.00 70.94 186 ASP A N 1
ATOM 1530 C CA . ASP A 1 186 ? 11.934 8.385 -17.881 1.00 70.94 186 ASP A CA 1
ATOM 1531 C C . ASP A 1 186 ? 12.840 9.594 -18.221 1.00 70.94 186 ASP A C 1
ATOM 1533 O O . ASP A 1 186 ? 14.031 9.582 -17.925 1.00 70.94 186 ASP A O 1
ATOM 1537 N N . ASP A 1 187 ? 12.290 10.693 -18.770 1.00 64.31 187 ASP A N 1
ATOM 1538 C CA . ASP A 1 187 ? 13.079 11.870 -19.170 1.00 64.31 187 ASP A CA 1
ATOM 1539 C C . ASP A 1 187 ? 12.327 13.227 -19.164 1.00 64.31 187 ASP A C 1
ATOM 1541 O O . ASP A 1 187 ? 11.131 13.325 -18.872 1.00 64.31 187 ASP A O 1
ATOM 1545 N N . TYR A 1 188 ? 13.062 14.303 -19.492 1.00 55.66 188 TYR A N 1
ATOM 1546 C CA . TYR A 1 188 ? 12.589 15.699 -19.544 1.00 55.66 188 TYR A CA 1
ATOM 1547 C C . TYR A 1 188 ? 11.489 15.938 -20.598 1.00 55.66 188 TYR A C 1
ATOM 1549 O O . TYR A 1 188 ? 10.721 16.892 -20.471 1.00 55.66 188 TYR A O 1
ATOM 1557 N N . TYR A 1 189 ? 11.393 15.083 -21.624 1.00 58.62 189 TYR A N 1
ATOM 1558 C CA . TYR A 1 189 ? 10.403 15.205 -22.699 1.00 58.62 189 TYR A CA 1
ATOM 1559 C C . TYR A 1 189 ? 9.106 14.440 -22.399 1.00 58.62 189 TYR A C 1
ATOM 1561 O O . TYR A 1 189 ? 8.070 14.758 -22.983 1.00 58.62 189 TYR A O 1
ATOM 1569 N N . GLY A 1 190 ? 9.129 13.486 -21.459 1.00 61.47 190 GLY A N 1
ATOM 1570 C CA . GLY A 1 190 ? 7.937 12.840 -20.906 1.00 61.47 190 GLY A CA 1
ATOM 1571 C C . GLY A 1 190 ? 7.188 11.953 -21.901 1.00 61.47 190 GLY A C 1
ATOM 1572 O O . GLY A 1 190 ? 5.970 11.819 -21.786 1.00 61.47 190 GLY A O 1
ATOM 1573 N N . ILE A 1 191 ? 7.898 11.396 -22.886 1.00 64.94 191 ILE A N 1
ATOM 1574 C CA . ILE A 1 191 ? 7.306 10.596 -23.970 1.00 64.94 191 ILE A CA 1
ATOM 1575 C C . ILE A 1 191 ? 7.165 9.124 -23.553 1.00 64.94 191 ILE A C 1
ATOM 1577 O O . ILE A 1 191 ? 6.180 8.485 -23.917 1.00 64.94 191 ILE A O 1
ATOM 1581 N N . THR A 1 192 ? 8.104 8.602 -22.758 1.00 74.75 192 THR A N 1
ATOM 1582 C CA . THR A 1 192 ? 8.094 7.231 -22.229 1.00 74.75 192 THR A CA 1
ATOM 1583 C C . THR A 1 192 ? 7.854 7.215 -20.720 1.00 74.75 192 THR A C 1
ATOM 1585 O O . THR A 1 192 ? 8.305 8.089 -19.969 1.00 74.75 192 THR A O 1
ATOM 1588 N N . GLY A 1 193 ? 7.094 6.218 -20.270 1.00 86.50 193 GLY A N 1
ATOM 1589 C CA . GLY A 1 193 ? 6.902 5.932 -18.858 1.00 86.50 193 GLY A CA 1
ATOM 1590 C C . GLY A 1 193 ? 8.028 5.052 -18.323 1.00 86.50 193 GLY A C 1
ATOM 1591 O O . GLY A 1 193 ? 8.660 4.286 -19.051 1.00 86.50 193 GLY A O 1
ATOM 1592 N N . VAL A 1 194 ? 8.254 5.128 -17.017 1.00 89.38 194 VAL A N 1
ATOM 1593 C CA . VAL A 1 194 ? 9.095 4.167 -16.301 1.00 89.38 194 VAL A CA 1
ATOM 1594 C C . VAL A 1 194 ? 8.290 3.555 -15.167 1.00 89.38 194 VAL A C 1
ATOM 1596 O O . VAL A 1 194 ? 7.602 4.260 -14.429 1.00 89.38 194 VAL A O 1
ATOM 1599 N N . CYS A 1 195 ? 8.374 2.238 -15.030 1.00 91.75 195 CYS A N 1
ATOM 1600 C CA . CYS A 1 195 ? 7.868 1.506 -13.885 1.00 91.75 195 CYS A CA 1
ATOM 1601 C C . CYS A 1 195 ? 9.071 1.098 -13.035 1.00 91.75 195 CYS A C 1
ATOM 1603 O O . CYS A 1 195 ? 9.971 0.380 -13.479 1.00 91.75 195 CYS A O 1
ATOM 1605 N N . LYS A 1 196 ? 9.123 1.618 -11.813 1.00 92.50 196 LYS A N 1
ATOM 1606 C CA . LYS A 1 196 ? 10.153 1.298 -10.830 1.00 92.50 196 LYS A CA 1
ATOM 1607 C C . LYS A 1 196 ? 9.535 0.329 -9.839 1.00 92.50 196 LYS A C 1
ATOM 1609 O O . LYS A 1 196 ? 8.538 0.652 -9.199 1.00 92.50 196 LYS A O 1
ATOM 1614 N N . ILE A 1 197 ? 10.126 -0.849 -9.732 1.00 93.62 197 ILE A N 1
ATOM 1615 C CA . ILE A 1 197 ? 9.633 -1.937 -8.899 1.00 93.62 197 ILE A CA 1
ATOM 1616 C C . ILE A 1 197 ? 10.652 -2.157 -7.795 1.00 93.62 197 ILE A C 1
ATOM 1618 O O . ILE A 1 197 ? 11.790 -2.559 -8.047 1.00 93.62 197 ILE A O 1
ATOM 1622 N N . TRP A 1 198 ? 10.235 -1.882 -6.571 1.00 95.38 198 TRP A N 1
ATOM 1623 C CA . TRP A 1 198 ? 10.985 -2.185 -5.368 1.00 95.38 198 TRP A CA 1
ATOM 1624 C C . TRP A 1 198 ? 10.389 -3.425 -4.721 1.00 95.38 198 TRP A C 1
ATOM 1626 O O . TRP A 1 198 ? 9.188 -3.475 -4.485 1.00 95.38 198 TRP A O 1
ATOM 1636 N N . VAL A 1 199 ? 11.215 -4.424 -4.423 1.00 95.56 199 VAL A N 1
ATOM 1637 C CA . VAL A 1 199 ? 10.794 -5.655 -3.739 1.00 95.56 199 VAL A CA 1
ATOM 1638 C C . VAL A 1 199 ? 11.576 -5.798 -2.443 1.00 95.56 199 VAL A C 1
ATOM 1640 O O . VAL A 1 199 ? 12.809 -5.828 -2.479 1.00 95.56 199 VAL A O 1
ATOM 1643 N N . MET A 1 200 ? 10.862 -5.903 -1.323 1.00 96.94 200 MET A N 1
ATOM 1644 C CA . MET A 1 200 ? 11.418 -6.159 0.003 1.00 96.94 200 MET A CA 1
ATOM 1645 C C . MET A 1 200 ? 11.656 -7.662 0.144 1.00 96.94 200 MET A C 1
ATOM 1647 O O . MET A 1 200 ? 10.712 -8.446 0.270 1.00 96.94 200 MET A O 1
ATOM 1651 N N . ARG A 1 201 ? 12.922 -8.080 0.048 1.00 96.25 201 ARG A N 1
ATOM 1652 C CA . ARG A 1 201 ? 13.290 -9.506 0.051 1.00 96.25 201 ARG A CA 1
ATOM 1653 C C . ARG A 1 201 ? 13.063 -10.162 1.405 1.00 96.25 201 ARG A C 1
ATOM 1655 O O . ARG A 1 201 ? 12.733 -11.343 1.449 1.00 96.25 201 ARG A O 1
ATOM 1662 N N . GLU A 1 202 ? 13.193 -9.394 2.476 1.00 96.69 202 GLU A N 1
ATOM 1663 C CA . GLU A 1 202 ? 12.920 -9.820 3.839 1.00 96.69 202 GLU A CA 1
ATOM 1664 C C . GLU A 1 202 ? 11.969 -8.817 4.495 1.00 96.69 202 GLU A C 1
ATOM 1666 O O . GLU A 1 202 ? 12.259 -7.626 4.601 1.00 96.69 202 GLU A O 1
ATOM 1671 N N . TYR A 1 203 ? 10.787 -9.293 4.886 1.00 96.12 203 TYR A N 1
ATOM 1672 C CA . TYR A 1 203 ? 9.714 -8.437 5.380 1.00 96.12 203 TYR A CA 1
ATOM 1673 C C . TYR A 1 203 ? 10.134 -7.656 6.635 1.00 96.12 203 TYR A C 1
ATOM 1675 O O . TYR A 1 203 ? 10.573 -8.244 7.619 1.00 96.12 203 TYR A O 1
ATOM 1683 N N . GLY A 1 204 ? 9.964 -6.334 6.598 1.00 94.12 204 GLY A N 1
ATOM 1684 C CA . GLY A 1 204 ? 10.356 -5.413 7.666 1.00 94.12 204 GLY A CA 1
ATOM 1685 C C . GLY A 1 204 ? 11.835 -5.008 7.665 1.00 94.12 204 GLY A C 1
ATOM 1686 O O . GLY A 1 204 ? 12.201 -4.136 8.446 1.00 94.12 204 GLY A O 1
ATOM 1687 N N . VAL A 1 205 ? 12.679 -5.575 6.793 1.00 95.12 205 VAL A N 1
ATOM 1688 C CA . VAL A 1 205 ? 14.120 -5.264 6.736 1.00 95.12 205 VAL A CA 1
ATOM 1689 C C . VAL A 1 205 ? 14.404 -4.280 5.606 1.00 95.12 205 VAL A C 1
ATOM 1691 O O . VAL A 1 205 ? 14.290 -4.617 4.424 1.00 95.12 205 VAL A O 1
ATOM 1694 N N . VAL A 1 206 ? 14.787 -3.056 5.967 1.00 92.69 206 VAL A N 1
ATOM 1695 C CA . VAL A 1 206 ? 14.954 -1.916 5.047 1.00 92.69 206 VAL A CA 1
ATOM 1696 C C . VAL A 1 206 ? 16.068 -2.166 4.030 1.00 92.69 206 VAL A C 1
ATOM 1698 O O . VAL A 1 206 ? 15.925 -1.883 2.843 1.00 92.69 206 VAL A O 1
ATOM 1701 N N . GLU A 1 207 ? 17.165 -2.773 4.460 1.00 95.19 207 GLU A N 1
ATOM 1702 C CA . GLU A 1 207 ? 18.323 -3.082 3.621 1.00 95.19 207 GLU A CA 1
ATOM 1703 C C . GLU A 1 207 ? 18.020 -4.169 2.579 1.00 95.19 207 GLU A C 1
ATOM 1705 O O . GLU A 1 207 ? 18.792 -4.368 1.642 1.00 95.19 207 GLU A O 1
ATOM 1710 N N . SER A 1 208 ? 16.890 -4.871 2.720 1.00 96.69 208 SER A N 1
ATOM 1711 C CA . SER A 1 208 ? 16.475 -5.946 1.818 1.00 96.69 208 SER A CA 1
ATOM 1712 C C . SER A 1 208 ? 15.712 -5.452 0.582 1.00 96.69 208 SER A C 1
ATOM 1714 O O . SER A 1 208 ? 15.372 -6.257 -0.294 1.00 96.69 208 SER A O 1
ATOM 1716 N N . TRP A 1 209 ? 15.421 -4.150 0.489 1.00 97.56 209 TRP A N 1
ATOM 1717 C CA . TRP A 1 209 ? 14.793 -3.558 -0.689 1.00 97.56 209 TRP A CA 1
ATOM 1718 C C . TRP A 1 209 ? 15.705 -3.683 -1.916 1.00 97.56 209 TRP A C 1
ATOM 1720 O O . TRP A 1 209 ? 16.845 -3.225 -1.932 1.00 97.56 209 TRP A O 1
ATOM 1730 N N . THR A 1 210 ? 15.178 -4.269 -2.990 1.00 95.69 210 THR A N 1
ATOM 1731 C CA . THR A 1 210 ? 15.869 -4.388 -4.283 1.00 95.69 210 THR A CA 1
ATOM 1732 C C . THR A 1 210 ? 15.068 -3.699 -5.377 1.00 95.69 210 THR A C 1
ATOM 1734 O O . THR A 1 210 ? 13.854 -3.880 -5.445 1.00 95.69 210 THR A O 1
ATOM 1737 N N . LYS A 1 211 ? 15.739 -2.910 -6.224 1.00 94.19 211 LYS A N 1
ATOM 1738 C CA . LYS A 1 211 ? 15.108 -2.137 -7.301 1.00 94.19 211 LYS A CA 1
ATOM 1739 C C . LYS A 1 211 ? 15.275 -2.814 -8.653 1.00 94.19 211 LYS A C 1
ATOM 1741 O O . LYS A 1 211 ? 16.349 -3.311 -8.987 1.00 94.19 211 LYS A O 1
ATOM 1746 N N . THR A 1 212 ? 14.244 -2.744 -9.479 1.00 92.56 212 THR A N 1
ATOM 1747 C CA . THR A 1 212 ? 14.324 -2.949 -10.927 1.00 92.56 212 THR A CA 1
ATOM 1748 C C . THR A 1 212 ? 13.560 -1.824 -11.618 1.00 92.56 212 THR A C 1
ATOM 1750 O O . THR A 1 212 ? 12.496 -1.419 -11.157 1.00 92.56 212 THR A O 1
ATOM 1753 N N . CYS A 1 213 ? 14.118 -1.283 -12.698 1.00 90.69 213 CYS A N 1
ATOM 1754 C CA . CYS A 1 213 ? 13.456 -0.278 -13.526 1.00 90.69 213 CYS A CA 1
ATOM 1755 C C . CYS A 1 213 ? 13.134 -0.901 -14.875 1.00 90.69 213 CYS A C 1
ATOM 1757 O O . CYS A 1 213 ? 14.014 -1.499 -15.493 1.00 90.69 213 CYS A O 1
ATOM 1759 N N . VAL A 1 214 ? 11.903 -0.720 -15.335 1.00 90.69 214 VAL A N 1
ATOM 1760 C CA . VAL A 1 214 ? 11.462 -1.175 -16.651 1.00 90.69 214 VAL A CA 1
ATOM 1761 C C . VAL A 1 214 ? 10.795 -0.025 -17.388 1.00 90.69 214 VAL A C 1
ATOM 1763 O O . VAL A 1 214 ? 9.994 0.722 -16.820 1.00 90.69 214 VAL A O 1
ATOM 1766 N N . THR A 1 215 ? 11.161 0.151 -18.653 1.00 88.62 215 THR A N 1
ATOM 1767 C CA . THR A 1 215 ? 10.493 1.107 -19.536 1.00 88.62 215 THR A CA 1
ATOM 1768 C C . THR A 1 215 ? 9.089 0.594 -19.844 1.00 88.62 215 THR A C 1
ATOM 1770 O O . THR A 1 215 ? 8.898 -0.599 -20.064 1.00 88.62 215 THR A O 1
ATOM 1773 N N . THR A 1 216 ? 8.114 1.495 -19.845 1.00 85.88 216 THR A N 1
ATOM 1774 C CA . THR A 1 216 ? 6.702 1.205 -20.121 1.00 85.88 216 THR A CA 1
ATOM 1775 C C . THR A 1 216 ? 6.101 2.344 -20.939 1.00 85.88 216 THR A C 1
ATOM 1777 O O . THR A 1 216 ? 6.603 3.471 -20.945 1.00 85.88 216 THR A O 1
ATOM 1780 N N . ASP A 1 217 ? 4.972 2.087 -21.589 1.00 86.12 217 ASP A N 1
ATOM 1781 C CA . ASP A 1 217 ? 4.082 3.159 -22.024 1.00 86.12 217 ASP A CA 1
ATOM 1782 C C . ASP A 1 217 ? 3.567 3.975 -20.825 1.00 86.12 217 ASP A C 1
ATOM 1784 O O . ASP A 1 217 ? 3.633 3.546 -19.668 1.00 86.12 217 ASP A O 1
ATOM 1788 N N . TRP A 1 218 ? 3.015 5.163 -21.098 1.00 87.00 218 TRP A N 1
ATOM 1789 C CA . TRP A 1 218 ? 2.368 5.981 -20.072 1.00 87.00 218 TRP A CA 1
ATOM 1790 C C . TRP A 1 218 ? 1.199 5.226 -19.423 1.00 87.00 218 TRP A C 1
ATOM 1792 O O . TRP A 1 218 ? 0.152 5.011 -20.048 1.00 87.00 218 TRP A O 1
ATOM 1802 N N . VAL A 1 219 ? 1.367 4.866 -18.151 1.00 88.31 219 VAL A N 1
ATOM 1803 C CA . VAL A 1 219 ? 0.352 4.181 -17.354 1.00 88.31 219 VAL A CA 1
ATOM 1804 C C . VAL A 1 219 ? -0.639 5.210 -16.823 1.00 88.31 219 VAL A C 1
ATOM 1806 O O . VAL A 1 219 ? -0.290 6.145 -16.114 1.00 88.31 219 VAL A O 1
ATOM 1809 N N . ARG A 1 220 ? -1.904 5.059 -17.202 1.00 86.81 220 ARG A N 1
ATOM 1810 C CA . ARG A 1 220 ? -3.010 5.901 -16.736 1.00 86.81 220 ARG A CA 1
ATOM 1811 C C . ARG A 1 220 ? -3.596 5.388 -15.433 1.00 86.81 220 ARG A C 1
ATOM 1813 O O . ARG A 1 220 ? -3.907 6.184 -14.559 1.00 86.81 220 ARG A O 1
ATOM 1820 N N . GLU A 1 221 ? -3.761 4.073 -15.334 1.00 85.38 221 GLU A N 1
ATOM 1821 C CA . GLU A 1 221 ? -4.338 3.407 -14.169 1.00 85.38 221 GLU A CA 1
ATOM 1822 C C . GLU A 1 221 ? -3.588 2.102 -13.905 1.00 85.38 221 GLU A C 1
ATOM 1824 O O . GLU A 1 221 ? -3.172 1.410 -14.837 1.00 85.38 221 GLU A O 1
ATOM 1829 N N . PHE A 1 222 ? -3.434 1.763 -12.631 1.00 85.50 222 PHE A N 1
ATOM 1830 C CA . PHE A 1 222 ? -2.895 0.491 -12.177 1.00 85.50 222 PHE A CA 1
ATOM 1831 C C . PHE A 1 222 ? -3.966 -0.242 -11.382 1.00 85.50 222 PHE A C 1
ATOM 1833 O O . PHE A 1 222 ? -4.593 0.338 -10.495 1.00 85.50 222 PHE A O 1
ATOM 1840 N N . TYR A 1 223 ? -4.164 -1.516 -11.701 1.00 82.38 223 TYR A N 1
ATOM 1841 C CA . TYR A 1 223 ? -5.239 -2.320 -11.131 1.00 82.38 223 TYR A CA 1
ATOM 1842 C C . TYR A 1 223 ? -4.758 -3.430 -10.202 1.00 82.38 223 TYR A C 1
ATOM 1844 O O . TYR A 1 223 ? -5.584 -4.076 -9.566 1.00 82.38 223 TYR A O 1
ATOM 1852 N N . GLY A 1 224 ? -3.452 -3.669 -10.116 1.00 82.31 224 GLY A N 1
ATOM 1853 C CA . GLY A 1 224 ? -2.893 -4.700 -9.252 1.00 82.31 224 GLY A CA 1
ATOM 1854 C C . GLY A 1 224 ? -1.891 -5.602 -9.957 1.00 82.31 224 GLY A C 1
ATOM 1855 O O . GLY A 1 224 ? -1.594 -5.462 -11.143 1.00 82.31 224 GLY A O 1
ATOM 1856 N N . CYS A 1 225 ? -1.362 -6.530 -9.172 1.00 83.38 225 CYS A N 1
ATOM 1857 C CA . CYS A 1 225 ? -0.497 -7.610 -9.615 1.00 83.38 225 CYS A CA 1
ATOM 1858 C C . CYS A 1 225 ? -1.336 -8.891 -9.669 1.00 83.38 225 CYS A C 1
ATOM 1860 O O . CYS A 1 225 ? -2.075 -9.168 -8.721 1.00 83.38 225 CYS A O 1
ATOM 1862 N N . ILE A 1 226 ? -1.249 -9.647 -10.760 1.00 79.31 226 ILE A N 1
ATOM 1863 C CA . ILE A 1 226 ? -1.874 -10.969 -10.864 1.00 79.31 226 ILE A CA 1
ATOM 1864 C C . ILE A 1 226 ? -0.913 -12.059 -10.362 1.00 79.31 226 ILE A C 1
ATOM 1866 O O . ILE A 1 226 ? 0.284 -11.826 -10.200 1.00 79.31 226 ILE A O 1
ATOM 1870 N N . ASP A 1 227 ? -1.421 -13.264 -10.098 1.00 71.12 227 ASP A N 1
ATOM 1871 C CA . ASP A 1 227 ? -0.694 -14.323 -9.372 1.00 71.12 227 ASP A CA 1
ATOM 1872 C C . ASP A 1 227 ? 0.667 -14.720 -9.964 1.00 71.12 227 ASP A C 1
ATOM 1874 O O . ASP A 1 227 ? 1.555 -15.177 -9.241 1.00 71.12 227 ASP A O 1
ATOM 1878 N N . ASN A 1 228 ? 0.852 -14.572 -11.277 1.00 76.31 228 ASN A N 1
ATOM 1879 C CA . ASN A 1 228 ? 2.114 -14.888 -11.945 1.00 76.31 228 ASN A CA 1
ATOM 1880 C C . ASN A 1 228 ? 3.167 -13.761 -11.831 1.00 76.31 228 ASN A C 1
ATOM 1882 O O . ASN A 1 228 ? 4.303 -13.947 -12.268 1.00 76.31 228 ASN A O 1
ATOM 1886 N N . GLY A 1 229 ? 2.825 -12.633 -11.202 1.00 80.69 229 GLY A N 1
ATOM 1887 C CA . GLY A 1 229 ? 3.685 -11.461 -11.046 1.00 80.69 229 GLY A CA 1
ATOM 1888 C C . GLY A 1 229 ? 3.524 -10.404 -12.139 1.00 80.69 229 GLY A C 1
ATOM 1889 O O . GLY A 1 229 ? 4.231 -9.397 -12.091 1.00 80.69 229 GLY A O 1
ATOM 1890 N N . GLU A 1 230 ? 2.633 -10.610 -13.112 1.00 89.25 230 GLU A N 1
ATOM 1891 C CA . GLU A 1 230 ? 2.336 -9.597 -14.125 1.00 89.25 230 GLU A CA 1
ATOM 1892 C C . GLU A 1 230 ? 1.508 -8.446 -13.539 1.00 89.25 230 GLU A C 1
ATOM 1894 O O . GLU A 1 230 ? 0.689 -8.606 -12.630 1.00 89.25 230 GLU A O 1
ATOM 1899 N N . LEU A 1 231 ? 1.722 -7.258 -14.093 1.00 89.69 231 LEU A N 1
ATOM 1900 C CA . LEU A 1 231 ? 1.061 -6.026 -13.705 1.00 89.69 231 LEU A CA 1
ATOM 1901 C C . LEU A 1 231 ? -0.135 -5.777 -14.615 1.00 89.69 231 LEU A C 1
ATOM 1903 O O . LEU A 1 231 ? 0.011 -5.690 -15.834 1.00 89.69 231 LEU A O 1
ATOM 1907 N N . LEU A 1 232 ? -1.311 -5.594 -14.024 1.00 88.81 232 LEU A N 1
ATOM 1908 C CA . LEU A 1 232 ? -2.503 -5.207 -14.763 1.00 88.81 232 LEU A CA 1
ATOM 1909 C C . LEU A 1 232 ? -2.583 -3.677 -14.822 1.00 88.81 232 LEU A C 1
ATOM 1911 O O . LEU A 1 232 ? -2.897 -3.015 -13.830 1.00 88.81 232 LEU A O 1
ATOM 1915 N N . ILE A 1 233 ? -2.285 -3.112 -15.992 1.00 88.25 233 ILE A N 1
ATOM 1916 C CA . ILE A 1 233 ? -2.167 -1.663 -16.205 1.00 88.25 233 ILE A CA 1
ATOM 1917 C C . ILE A 1 233 ? -3.039 -1.185 -17.366 1.00 88.25 233 ILE A C 1
ATOM 1919 O O . ILE A 1 233 ? -3.231 -1.875 -18.369 1.00 88.25 233 ILE A O 1
ATOM 1923 N N . LYS A 1 234 ? -3.556 0.041 -17.250 1.00 87.06 234 LYS A N 1
ATOM 1924 C CA . LYS A 1 234 ? -4.183 0.775 -18.351 1.00 87.06 234 LYS A CA 1
ATOM 1925 C C . LYS A 1 234 ? -3.176 1.743 -18.949 1.00 87.06 234 LYS A C 1
ATOM 1927 O O . LYS A 1 234 ? -2.784 2.700 -18.289 1.00 87.06 234 LYS A O 1
ATOM 1932 N N . THR A 1 235 ? -2.832 1.558 -20.215 1.00 85.94 235 THR A N 1
ATOM 1933 C CA . THR A 1 235 ? -2.077 2.537 -21.010 1.00 85.94 235 THR A CA 1
ATOM 1934 C C . THR A 1 235 ? -3.038 3.208 -21.999 1.00 85.94 235 THR A C 1
ATOM 1936 O O . THR A 1 235 ? -3.996 3.874 -21.596 1.00 85.94 235 THR A O 1
ATOM 1939 N N . THR A 1 236 ? -2.864 2.988 -23.304 1.00 84.56 236 THR A N 1
ATOM 1940 C CA . THR A 1 236 ? -3.915 3.207 -24.311 1.00 84.56 236 THR A CA 1
ATOM 1941 C C . THR A 1 236 ? -4.953 2.084 -24.296 1.00 84.56 236 THR A C 1
ATOM 1943 O O . THR A 1 236 ? -6.119 2.304 -24.628 1.00 84.56 236 THR A O 1
ATOM 1946 N N . ARG A 1 237 ? -4.542 0.884 -23.877 1.00 85.50 237 ARG A N 1
ATOM 1947 C CA . ARG A 1 237 ? -5.365 -0.324 -23.752 1.00 85.50 237 ARG A CA 1
ATOM 1948 C C . ARG A 1 237 ? -5.146 -0.944 -22.380 1.00 85.50 237 ARG A C 1
ATOM 1950 O O . ARG A 1 237 ? -4.236 -0.546 -21.658 1.00 85.50 237 ARG A O 1
ATOM 1957 N N . LEU A 1 238 ? -6.027 -1.861 -21.992 1.00 86.50 238 LEU A N 1
ATOM 1958 C CA . LEU A 1 238 ? -5.774 -2.676 -20.811 1.00 86.50 238 LEU A CA 1
ATOM 1959 C C . LEU A 1 238 ? -4.765 -3.757 -21.200 1.00 86.50 238 LEU A C 1
ATOM 1961 O O . LEU A 1 238 ? -5.001 -4.479 -22.170 1.00 86.50 238 LEU A O 1
ATOM 1965 N N . VAL A 1 239 ? -3.655 -3.850 -20.476 1.00 88.38 239 VAL A N 1
ATOM 1966 C CA . VAL A 1 239 ? -2.620 -4.851 -20.740 1.00 88.38 239 VAL A CA 1
ATOM 1967 C C . VAL A 1 239 ? -2.229 -5.566 -19.454 1.00 88.38 239 VAL A C 1
ATOM 1969 O O . VAL A 1 239 ? -2.225 -4.971 -18.375 1.00 88.38 239 VAL A O 1
ATOM 1972 N N . SER A 1 240 ? -1.905 -6.848 -19.592 1.00 89.56 240 SER A N 1
ATOM 1973 C CA . SER A 1 240 ? -1.124 -7.576 -18.596 1.00 89.56 240 SER A CA 1
ATOM 1974 C C . SER A 1 240 ? 0.344 -7.474 -18.994 1.00 89.56 240 SER A C 1
ATOM 1976 O O . SER A 1 240 ? 0.696 -7.835 -20.120 1.00 89.56 240 SER A O 1
ATOM 1978 N N . PHE A 1 241 ? 1.173 -6.916 -18.121 1.00 89.56 241 PHE A N 1
ATOM 1979 C CA . PHE A 1 241 ? 2.571 -6.598 -18.389 1.00 89.56 241 PHE A CA 1
ATOM 1980 C C . PHE A 1 241 ? 3.487 -7.439 -17.502 1.00 89.56 241 PHE A C 1
ATOM 1982 O O . PHE A 1 241 ? 3.433 -7.327 -16.280 1.00 89.56 241 PHE A O 1
ATOM 1989 N N . ASP A 1 242 ? 4.350 -8.254 -18.104 1.00 91.06 242 ASP A N 1
ATOM 1990 C CA . ASP A 1 242 ? 5.383 -8.989 -17.378 1.00 91.06 242 ASP A CA 1
ATOM 1991 C C . ASP A 1 242 ? 6.638 -8.116 -17.221 1.00 91.06 242 ASP A C 1
ATOM 1993 O O . ASP A 1 242 ? 7.354 -7.900 -18.205 1.00 91.06 242 ASP A O 1
ATOM 1997 N N . PRO A 1 243 ? 6.964 -7.644 -16.004 1.00 87.31 243 PRO A N 1
ATOM 1998 C CA . PRO A 1 243 ? 8.143 -6.815 -15.796 1.00 87.31 243 PRO A CA 1
ATOM 1999 C C . PRO A 1 243 ? 9.470 -7.568 -15.980 1.00 87.31 243 PRO A C 1
ATOM 2001 O O . PRO A 1 243 ? 10.504 -6.926 -16.136 1.00 87.31 243 PRO A O 1
ATOM 2004 N N . GLU A 1 244 ? 9.487 -8.904 -15.964 1.00 87.62 244 GLU A N 1
ATOM 2005 C CA . GLU A 1 244 ? 10.721 -9.680 -16.145 1.00 87.62 244 GLU A CA 1
ATOM 2006 C C . GLU A 1 244 ? 11.035 -9.926 -17.620 1.00 87.62 244 GLU A C 1
ATOM 2008 O O . GLU A 1 244 ? 12.183 -9.768 -18.041 1.00 87.62 244 GLU A O 1
ATOM 2013 N N . SER A 1 245 ? 10.033 -10.307 -18.419 1.00 89.62 245 SER A N 1
ATOM 2014 C CA . SER A 1 245 ? 10.222 -10.542 -19.857 1.00 89.62 245 SER A CA 1
ATOM 2015 C C . SER A 1 245 ? 9.925 -9.328 -20.740 1.00 89.62 245 SER A C 1
ATOM 2017 O O . SER A 1 245 ? 10.208 -9.382 -21.939 1.00 89.62 245 SER A O 1
ATOM 2019 N N . LEU A 1 246 ? 9.375 -8.250 -20.164 1.00 88.88 246 LEU A N 1
ATOM 2020 C CA . LEU A 1 246 ? 8.897 -7.042 -20.852 1.00 88.88 246 LEU A CA 1
ATOM 2021 C C . LEU A 1 246 ? 7.824 -7.334 -21.910 1.00 88.88 246 LEU A C 1
ATOM 2023 O O . LEU A 1 246 ? 7.639 -6.571 -22.859 1.00 88.88 246 LEU A O 1
ATOM 2027 N N . LYS A 1 247 ? 7.141 -8.475 -21.785 1.00 88.88 247 LYS A N 1
ATOM 2028 C CA . LYS A 1 247 ? 6.049 -8.850 -22.678 1.00 88.88 247 LYS A CA 1
ATOM 2029 C C . LYS A 1 247 ? 4.754 -8.240 -22.185 1.00 88.88 247 LYS A C 1
ATOM 2031 O O . LYS A 1 247 ? 4.439 -8.296 -21.000 1.00 88.88 247 LYS A O 1
ATOM 2036 N N . GLU A 1 248 ? 3.975 -7.741 -23.132 1.00 88.88 248 GLU A N 1
ATOM 2037 C CA . GLU A 1 248 ? 2.652 -7.199 -22.866 1.00 88.88 248 GLU A CA 1
ATOM 2038 C C . GLU A 1 248 ? 1.604 -8.011 -23.616 1.00 88.88 248 GLU A C 1
ATOM 2040 O O . GLU A 1 248 ? 1.740 -8.295 -24.809 1.00 88.88 248 GLU A O 1
ATOM 2045 N N . ASN A 1 249 ? 0.532 -8.355 -22.914 1.00 86.81 249 ASN A N 1
ATOM 2046 C CA . ASN A 1 249 ? -0.630 -9.015 -23.477 1.00 86.81 249 ASN A CA 1
ATOM 2047 C C . ASN A 1 249 ? -1.800 -8.036 -23.454 1.00 86.81 249 ASN A C 1
ATOM 2049 O O . ASN A 1 249 ? -2.305 -7.677 -22.389 1.00 86.81 249 ASN A O 1
ATOM 2053 N N . VAL A 1 250 ? -2.235 -7.595 -24.636 1.00 85.62 250 VAL A N 1
ATOM 2054 C CA . VAL A 1 250 ? -3.401 -6.716 -24.765 1.00 85.62 250 VAL A CA 1
ATOM 2055 C C . VAL A 1 250 ? -4.662 -7.506 -24.450 1.00 85.62 250 VAL A C 1
ATOM 2057 O O . VAL A 1 250 ? -4.990 -8.465 -25.146 1.00 85.62 250 VAL A O 1
ATOM 2060 N N . LEU A 1 251 ? -5.385 -7.073 -23.423 1.00 81.38 251 LEU A N 1
ATOM 2061 C CA . LEU A 1 251 ? -6.661 -7.663 -23.048 1.00 81.38 251 LEU A CA 1
ATOM 2062 C C . LEU A 1 251 ? -7.774 -7.038 -23.895 1.00 81.38 251 LEU A C 1
ATOM 2064 O O . LEU A 1 251 ? -7.778 -5.832 -24.144 1.00 81.38 251 LEU A O 1
ATOM 2068 N N . ALA A 1 252 ? -8.749 -7.846 -24.316 1.00 74.12 252 ALA A N 1
ATOM 2069 C CA . ALA A 1 252 ? -9.865 -7.413 -25.166 1.00 74.12 252 ALA A CA 1
ATOM 2070 C C . ALA A 1 252 ? -10.894 -6.503 -24.448 1.00 74.12 252 ALA A C 1
ATOM 2072 O O . ALA A 1 252 ? -11.983 -6.259 -24.960 1.00 74.12 252 ALA A O 1
ATOM 2073 N N . ILE A 1 253 ? -10.561 -5.990 -23.259 1.00 67.25 253 ILE A N 1
ATOM 2074 C CA . ILE A 1 253 ? -11.440 -5.189 -22.403 1.00 67.25 253 ILE A CA 1
ATOM 2075 C C . ILE A 1 253 ? -11.191 -3.701 -22.682 1.00 67.25 253 ILE A C 1
ATOM 2077 O O . ILE A 1 253 ? -10.137 -3.149 -22.346 1.00 67.25 253 ILE A O 1
ATOM 2081 N N . GLU A 1 254 ? -12.169 -3.030 -23.292 1.00 57.72 254 GLU A N 1
ATOM 2082 C CA . GLU A 1 254 ? -12.028 -1.627 -23.704 1.00 57.72 254 GLU A CA 1
ATOM 2083 C C . GLU A 1 254 ? -12.076 -0.636 -22.527 1.00 57.72 254 GLU A C 1
ATOM 2085 O O . GLU A 1 254 ? -11.297 0.324 -22.516 1.00 57.72 254 GLU A O 1
ATOM 2090 N N . ASP A 1 255 ? -12.895 -0.888 -21.498 1.00 59.31 255 ASP A N 1
ATOM 2091 C CA . ASP A 1 255 ? -13.007 -0.040 -20.302 1.00 59.31 255 ASP A CA 1
ATOM 2092 C C . ASP A 1 255 ? -13.143 -0.891 -19.022 1.00 59.31 255 ASP A C 1
ATOM 2094 O O . ASP A 1 255 ? -13.994 -1.776 -18.919 1.00 59.31 255 ASP A O 1
ATOM 2098 N N . ALA A 1 256 ? -12.256 -0.647 -18.056 1.00 56.31 256 ALA A N 1
ATOM 2099 C CA . ALA A 1 256 ? -12.007 -1.512 -16.901 1.00 56.31 256 ALA A CA 1
ATOM 2100 C C . ALA A 1 256 ? -12.187 -0.775 -15.564 1.00 56.31 256 ALA A C 1
ATOM 2102 O O . ALA A 1 256 ? -11.625 -1.172 -14.547 1.00 56.31 256 ALA A O 1
ATOM 2103 N N . LYS A 1 257 ? -13.009 0.283 -15.540 1.00 54.81 257 LYS A N 1
ATOM 2104 C CA . LYS A 1 257 ? -13.281 1.094 -14.335 1.00 54.81 257 LYS A CA 1
ATOM 2105 C C . LYS A 1 257 ? -13.716 0.287 -13.107 1.00 54.81 257 LYS A C 1
ATOM 2107 O O . LYS A 1 257 ? -13.532 0.734 -11.982 1.00 54.81 257 LYS A O 1
ATOM 2112 N N . TRP A 1 258 ? -14.285 -0.902 -13.301 1.00 53.72 258 TRP A N 1
ATOM 2113 C CA . TRP A 1 258 ? -14.715 -1.792 -12.220 1.00 53.72 258 TRP A CA 1
ATOM 2114 C C . TRP A 1 258 ? -13.564 -2.619 -11.604 1.00 53.72 258 TRP A C 1
ATOM 2116 O O . TRP A 1 258 ? -13.718 -3.100 -10.483 1.00 53.72 258 TRP A O 1
ATOM 2126 N N . VAL A 1 259 ? -12.407 -2.756 -12.272 1.00 49.16 259 VAL A N 1
ATOM 2127 C CA . VAL A 1 259 ? -11.250 -3.536 -11.773 1.00 49.16 259 VAL A CA 1
ATOM 2128 C C . VAL A 1 259 ? -10.577 -2.851 -10.580 1.00 49.16 259 VAL A C 1
ATOM 2130 O O . VAL A 1 259 ? -10.053 -3.520 -9.691 1.00 49.16 259 VAL A O 1
ATOM 2133 N N . GLY A 1 260 ? -10.671 -1.521 -10.477 1.00 46.22 260 GLY A N 1
ATOM 2134 C CA . GLY A 1 260 ? -10.163 -0.775 -9.316 1.00 46.22 260 GLY A CA 1
ATOM 2135 C C . GLY A 1 260 ? -10.755 -1.233 -7.972 1.00 46.22 260 GLY A C 1
ATOM 2136 O O . GLY A 1 260 ? -10.159 -0.990 -6.927 1.00 46.22 260 GLY A O 1
ATOM 2137 N N . TYR A 1 261 ? -11.890 -1.943 -7.988 1.00 42.12 261 TYR A N 1
ATOM 2138 C CA . TYR A 1 261 ? -12.559 -2.467 -6.795 1.00 42.12 261 TYR A CA 1
ATOM 2139 C C . TYR A 1 261 ? -12.232 -3.937 -6.478 1.00 42.12 261 TYR A C 1
ATOM 2141 O O . TYR A 1 261 ? -12.676 -4.439 -5.447 1.00 42.12 261 TYR A O 1
ATOM 2149 N N . THR A 1 262 ? -11.487 -4.650 -7.334 1.00 43.12 262 THR A N 1
ATOM 2150 C CA . THR A 1 262 ? -11.279 -6.108 -7.209 1.00 43.12 262 THR A CA 1
ATOM 2151 C C . THR A 1 262 ? -9.887 -6.521 -6.728 1.00 43.12 262 THR A C 1
ATOM 2153 O O . THR A 1 262 ? -9.702 -7.682 -6.376 1.00 43.12 262 THR A O 1
ATOM 2156 N N . ALA A 1 263 ? -8.920 -5.599 -6.670 1.00 38.91 263 ALA A N 1
ATOM 2157 C CA . ALA A 1 263 ? -7.499 -5.902 -6.439 1.00 38.91 263 ALA A CA 1
ATOM 2158 C C . ALA A 1 263 ? -7.160 -6.521 -5.065 1.00 38.91 263 ALA A C 1
ATOM 2160 O O . ALA A 1 263 ? -6.081 -7.074 -4.892 1.00 38.91 263 ALA A O 1
ATOM 2161 N N . ASN A 1 264 ? -8.088 -6.479 -4.104 1.00 42.12 264 ASN A N 1
ATOM 2162 C CA . ASN A 1 264 ? -7.914 -7.047 -2.764 1.00 42.12 264 ASN A CA 1
ATOM 2163 C C . ASN A 1 264 ? -8.826 -8.263 -2.521 1.00 42.12 264 ASN A C 1
ATOM 2165 O O . ASN A 1 264 ? -9.362 -8.434 -1.424 1.00 42.12 264 ASN A O 1
ATOM 2169 N N . SER A 1 265 ? -9.062 -9.104 -3.536 1.00 40.31 265 SER A N 1
ATOM 2170 C CA . SER A 1 265 ? -9.858 -10.322 -3.356 1.00 40.31 265 SER A CA 1
ATOM 2171 C C . SER A 1 265 ? -9.142 -11.298 -2.413 1.00 40.31 265 SER A C 1
ATOM 2173 O O . SER A 1 265 ? -8.229 -12.010 -2.822 1.00 40.31 265 SER A O 1
ATOM 2175 N N . MET A 1 266 ? -9.558 -11.335 -1.146 1.00 38.31 266 MET A N 1
ATOM 2176 C CA . MET A 1 266 ? -9.076 -12.312 -0.171 1.00 38.31 266 MET A CA 1
ATOM 2177 C C . MET A 1 266 ? -10.042 -13.500 -0.077 1.00 38.31 266 MET A C 1
ATOM 2179 O O . MET A 1 266 ? -11.251 -13.334 0.124 1.00 38.31 266 MET A O 1
ATOM 2183 N N . GLU A 1 267 ? -9.511 -14.716 -0.216 1.00 35.66 267 GLU A N 1
ATOM 2184 C CA . GLU A 1 267 ? -10.247 -15.952 0.055 1.00 35.66 267 GLU A CA 1
ATOM 2185 C C . GLU A 1 267 ? -10.642 -16.016 1.541 1.00 35.66 267 GLU A C 1
ATOM 2187 O O . GLU A 1 267 ? -9.821 -15.821 2.432 1.00 35.66 267 GLU A 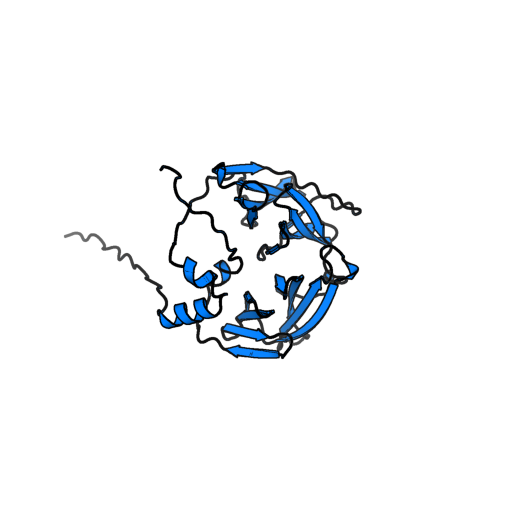O 1
ATOM 2192 N N . SER A 1 268 ? -11.908 -16.312 1.827 1.00 37.94 268 SER A N 1
ATOM 2193 C CA . SER A 1 268 ? -12.383 -16.622 3.179 1.00 37.94 268 SER A CA 1
ATOM 2194 C C . SER A 1 268 ? -13.521 -17.632 3.062 1.00 37.94 268 SER A C 1
ATOM 2196 O O . SER A 1 268 ? -14.315 -17.554 2.132 1.00 37.94 268 SER A O 1
ATOM 2198 N N . LEU A 1 269 ? -13.603 -18.609 3.961 1.00 34.56 269 LEU A N 1
ATOM 2199 C CA . LEU A 1 269 ? -14.652 -19.640 3.950 1.00 34.56 269 LEU A CA 1
ATOM 2200 C C . LEU A 1 269 ? -15.820 -19.306 4.888 1.00 34.56 269 LEU A C 1
ATOM 2202 O O . LEU A 1 269 ? -16.653 -20.171 5.148 1.00 34.56 269 LEU A O 1
ATOM 2206 N N . VAL A 1 270 ? -15.909 -18.068 5.390 1.00 38.69 270 VAL A N 1
ATOM 2207 C CA . VAL A 1 270 ? -17.020 -17.671 6.264 1.00 38.69 270 VAL A CA 1
ATOM 2208 C C . VAL A 1 270 ? -18.331 -17.716 5.476 1.00 38.69 270 VAL A C 1
ATOM 2210 O O . VAL A 1 270 ? -18.558 -16.923 4.555 1.00 38.69 270 VAL A O 1
ATOM 2213 N N . LEU A 1 271 ? -19.186 -18.673 5.836 1.00 37.44 271 LEU A N 1
ATOM 2214 C CA . LEU A 1 271 ? -20.594 -18.692 5.467 1.00 37.44 271 LEU A CA 1
ATOM 2215 C C . LEU A 1 271 ? -21.260 -17.512 6.181 1.00 37.44 271 LEU A C 1
ATOM 2217 O O . LEU A 1 271 ? -21.303 -17.469 7.406 1.00 37.44 271 LEU A O 1
ATOM 2221 N N . LEU A 1 272 ? -21.758 -16.541 5.413 1.00 41.44 272 LEU A N 1
ATOM 2222 C CA . LEU A 1 272 ? -22.671 -15.504 5.909 1.00 41.44 272 LEU A CA 1
ATOM 2223 C C . LEU A 1 272 ? -24.051 -16.128 6.154 1.00 41.44 272 LEU A C 1
ATOM 2225 O O . LEU A 1 272 ? -25.021 -15.738 5.500 1.00 41.44 272 LEU A O 1
ATOM 2229 N N . ASP A 1 273 ? -24.125 -17.124 7.025 1.00 38.84 273 ASP A N 1
ATOM 2230 C CA . ASP A 1 273 ? -25.385 -17.692 7.472 1.00 38.84 273 ASP A CA 1
ATOM 2231 C C . ASP A 1 273 ? -25.608 -17.250 8.920 1.00 38.84 273 ASP A C 1
ATOM 2233 O O . ASP A 1 273 ? -24.748 -17.420 9.777 1.00 38.84 273 ASP A O 1
ATOM 2237 N N . GLU A 1 274 ? -26.770 -16.627 9.128 1.00 40.84 274 GLU A N 1
ATOM 2238 C CA . GLU A 1 274 ? -27.317 -16.160 10.408 1.00 40.84 274 GLU A CA 1
ATOM 2239 C C . GLU A 1 274 ? -26.688 -14.894 11.018 1.00 40.84 274 GLU A C 1
ATOM 2241 O O . GLU A 1 274 ? -26.121 -14.897 12.104 1.00 40.84 274 GLU A O 1
ATOM 2246 N N . ILE A 1 275 ? -26.937 -13.747 10.378 1.00 36.03 275 ILE A N 1
ATOM 2247 C CA . ILE A 1 275 ? -27.276 -12.540 11.146 1.00 36.03 275 ILE A CA 1
ATOM 2248 C C . ILE A 1 275 ? -28.750 -12.273 10.857 1.00 36.03 275 ILE A C 1
ATOM 2250 O O . ILE A 1 275 ? -29.118 -11.878 9.751 1.00 36.03 275 ILE A O 1
ATOM 2254 N N . SER A 1 276 ? -29.599 -12.616 11.822 1.00 33.47 276 SER A N 1
ATOM 2255 C CA . SER A 1 276 ? -31.031 -12.327 11.799 1.00 33.47 276 SER A CA 1
ATOM 2256 C C . SER A 1 276 ? -31.259 -10.821 11.640 1.00 33.47 276 SER A C 1
ATOM 2258 O O . SER A 1 276 ? -30.708 -10.041 12.417 1.00 33.47 276 SER A O 1
ATOM 2260 N N . LEU A 1 277 ? -32.041 -10.484 10.609 1.00 37.19 277 LEU A N 1
ATOM 2261 C CA . LEU A 1 277 ? -32.554 -9.158 10.236 1.00 37.19 277 LEU A CA 1
ATOM 2262 C C . LEU A 1 277 ? -33.110 -8.346 11.412 1.00 37.19 277 LEU A C 1
ATOM 2264 O O . LEU A 1 277 ? -33.768 -8.957 12.285 1.00 37.19 277 LEU A O 1
#

pLDDT: mean 73.9, std 21.4, range [26.48, 97.56]

Foldseek 3Di:
DDDDDDDDDDDDDPDDDPVQVVVVLVLAPPVSNVPPPDPDDDDADDDDDDPPDPQKAKDWDQDPPPPRWIKIKIWHWDDDDPPDIAIWIWMAIVVVSDIDTDDQDEDDPDPQDGFHFWDRAHWDDAPQWTWTWTHGPPDIWIWIQRNHVRYTYTAHDAPPPVVDAAPDWYFADAPRFTKIWGWHAPDPVRQKIKIKIWTQPDPSDRVSTDIDIDIHARFPDWLYAGPNRWTFTDHVATWTADRVVRDIDGRPDRDDVVSNVVHHDDDGPDDPPDPDD

Mean predicted aligned error: 12.52 Å

Radius of gyration: 21.14 Å; Cα contacts (8 Å, |Δi|>4): 506; chains: 1; bounding box: 74×46×44 Å

Organism: Fagus sylvatica (NCBI:txid28930)